Protein AF-0000000068310746 (afdb_homodimer)

Radius of gyration: 30.11 Å; Cα contacts (8 Å, |Δi|>4): 116; chains: 2; bounding box: 92×97×61 Å

Solvent-accessible surface area (backbone atoms only — not comparable to full-atom values): 10622 Å² total; per-residue (Å²): 131,79,72,67,69,60,60,60,54,53,53,52,51,52,51,52,51,51,33,50,50,37,50,52,50,37,50,50,48,50,50,52,41,50,52,52,51,52,54,49,37,41,64,53,32,33,83,61,74,87,59,47,66,66,54,45,50,52,50,47,52,49,45,50,51,7,44,48,36,42,50,51,51,45,51,51,53,52,52,51,53,50,51,54,50,45,46,70,75,53,56,78,72,76,72,80,123,131,78,71,68,69,59,60,58,54,54,54,52,51,52,52,50,50,51,32,50,48,35,50,52,50,38,52,50,48,51,51,52,42,50,52,52,51,51,53,49,35,41,63,53,31,35,81,60,76,88,57,47,66,65,53,45,49,54,49,47,52,50,46,52,52,8,45,48,38,41,49,51,51,44,50,51,53,51,52,53,52,51,51,53,49,45,46,68,75,54,55,78,72,77,71,80,122

Foldseek 3Di:
DPPPVVVVVVVVVVVVVVVVVVVVVVVVVVVVVVVVVVVVCVLVVHPCP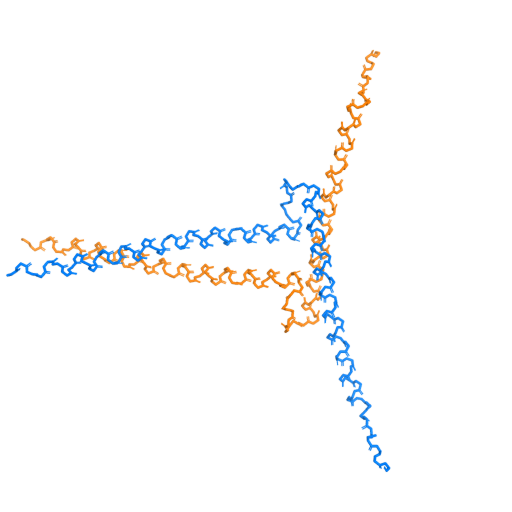PDDPVRVVVSVVVNVVVVVVVVVVVVVVVVVVVVVVCCVVCPPPPPPD/DPPPVVVVVVVVVVVVVVVVVVVVVVVVVVVVVVVVVVVVCVLVVHPCPPDDPVRVVVSVVVNVVVVVVVVVVVVVVVVVVVVVVCCVVCPPPPPPD

pLDDT: mean 83.62, std 15.99, range [35.03, 97.31]

Secondary structure (DSSP, 8-state):
--SSHHHHHHHHHHHHHHHHHHHHHHHHHHHHHHHHHHHHHHHTT---TT--HHHHHHHHHHHHHHHHHHHHHHHHHHHHHHHHHHHHHS-------/-TTSHHHHHHHHHHHHHHHHHHHHHHHHHHHHHHHHHHHHHHHTT---TT--HHHHHHHHHHHHHHHHHHHHHHHHHHHHHHHHHHHHHS-------

InterPro domains:
  IPR002487 Transcription factor, K-box [PF01486] (24-88)
  IPR002487 Transcription factor, K-box [PS51297] (19-97)

Organism: Vitis vinifera (NCBI:txid29760)

Sequence (194 aa):
MKKKKLGFQASAILVLTSCSYDNHTTTILRQQLQNLQENHRQLMGEELYGLSVKDLQNLENQLEMSLRGVRMKKEKILTNEIEELKQKVFPKTTAVHMKKKKLGFQASAILVLTSCSYDNHTTTILRQQLQNLQENHRQLMGEELYGLSVKDLQNLENQLEMSLRGVRMKKEKILTNEIEELKQKVFPKTTAVH

Structure (mmCIF, N/CA/C/O backbone):
data_AF-0000000068310746-model_v1
#
loop_
_entity.id
_entity.type
_entity.pdbx_description
1 polymer 'K-box domain-containing protein'
#
loop_
_atom_site.group_PDB
_atom_site.id
_atom_site.type_symbol
_atom_site.label_atom_id
_atom_site.label_alt_id
_atom_site.label_comp_id
_atom_site.label_asym_id
_atom_site.label_entity_id
_atom_site.label_seq_id
_atom_site.pdbx_PDB_ins_code
_atom_site.Cartn_x
_atom_site.Cartn_y
_atom_site.Cartn_z
_atom_site.occupancy
_atom_site.B_iso_or_equiv
_atom_site.auth_seq_id
_atom_site.auth_comp_id
_atom_site.auth_asym_id
_atom_site.auth_atom_id
_atom_site.pdbx_PDB_model_num
ATOM 1 N N . MET A 1 1 ? -12.961 50.531 38.406 1 36.59 1 MET A N 1
ATOM 2 C CA . MET A 1 1 ? -12.938 50.594 36.969 1 36.59 1 MET A CA 1
ATOM 3 C C . MET A 1 1 ? -11.883 49.625 36.375 1 36.59 1 MET A C 1
ATOM 5 O O . MET A 1 1 ? -11.594 49.656 35.188 1 36.59 1 MET A O 1
ATOM 9 N N . LYS A 1 2 ? -10.992 49.188 37.25 1 48.25 2 LYS A N 1
ATOM 10 C CA . LYS A 1 2 ? -9.805 48.438 36.844 1 48.25 2 LYS A CA 1
ATOM 11 C C . LYS A 1 2 ? -10.188 47.031 36.344 1 48.25 2 LYS A C 1
ATOM 13 O O . LYS A 1 2 ? -9.312 46.219 36.062 1 48.25 2 LYS A O 1
ATOM 18 N N . LYS A 1 3 ? -11.352 46.594 36.594 1 51.84 3 LYS A N 1
ATOM 19 C CA . LYS A 1 3 ? -11.555 45.156 36.469 1 51.84 3 LYS A CA 1
ATOM 20 C C . LYS A 1 3 ? -11.734 44.75 35.031 1 51.84 3 LYS A C 1
ATOM 22 O O . LYS A 1 3 ? -12.016 43.562 34.719 1 51.84 3 LYS A O 1
ATOM 27 N N . LYS A 1 4 ? -12.156 45.562 34.094 1 50.25 4 LYS A N 1
ATOM 28 C CA . LYS A 1 4 ? -12.602 45.062 32.781 1 50.25 4 LYS A CA 1
ATOM 29 C C . LYS A 1 4 ? -11.414 44.656 31.922 1 50.25 4 LYS A C 1
ATOM 31 O O . LYS A 1 4 ? -11.594 44.188 30.797 1 50.25 4 LYS A O 1
ATOM 36 N N . LYS A 1 5 ? -10.203 45.156 32.125 1 52.09 5 LYS A N 1
ATOM 37 C CA . LYS A 1 5 ? -9.102 44.875 31.188 1 52.09 5 LYS A CA 1
ATOM 38 C C . LYS A 1 5 ? -8.68 43.406 31.234 1 52.09 5 LYS A C 1
ATOM 40 O O . LYS A 1 5 ? -7.859 42.969 30.422 1 52.09 5 LYS A O 1
ATOM 45 N N . LEU A 1 6 ? -9.031 42.688 32.312 1 52.16 6 LEU A N 1
ATOM 46 C CA . LEU A 1 6 ? -8.508 41.344 32.5 1 52.16 6 LEU A CA 1
ATOM 47 C C . LEU A 1 6 ? -9.195 40.344 31.578 1 52.16 6 LEU A C 1
ATOM 49 O O . LEU A 1 6 ? -8.609 39.344 31.203 1 52.16 6 LEU A O 1
ATOM 53 N N . GLY A 1 7 ? -10.414 40.594 31.156 1 55.16 7 GLY A N 1
ATOM 54 C CA . GLY A 1 7 ? -11.18 39.625 30.359 1 55.16 7 GLY A CA 1
ATOM 55 C C . GLY A 1 7 ? -10.695 39.531 28.922 1 55.16 7 GLY A C 1
ATOM 56 O O . GLY A 1 7 ? -10.695 38.438 28.344 1 55.16 7 GLY A O 1
ATOM 57 N N . PHE A 1 8 ? -10.273 40.719 28.438 1 60.44 8 PHE A N 1
ATOM 58 C CA . PHE A 1 8 ? -9.898 40.781 27.031 1 60.44 8 PHE A CA 1
ATOM 59 C C . PHE A 1 8 ? -8.594 40.031 26.797 1 60.44 8 PHE A C 1
ATOM 61 O O . PHE A 1 8 ? -8.469 39.281 25.812 1 60.44 8 PHE A O 1
ATOM 68 N N . GLN A 1 9 ? -7.637 40.094 27.719 1 62.34 9 GLN A N 1
ATOM 69 C CA . GLN A 1 9 ? -6.332 39.469 27.562 1 62.34 9 GLN A CA 1
ATOM 70 C C . GLN A 1 9 ? -6.445 37.938 27.641 1 62.34 9 GLN A C 1
ATOM 72 O O . GLN A 1 9 ? -5.785 37.219 26.891 1 62.34 9 GLN A O 1
ATOM 77 N N . ALA A 1 10 ? -7.344 37.5 28.547 1 63.31 10 ALA A N 1
ATOM 78 C CA . ALA A 1 10 ? -7.516 36.062 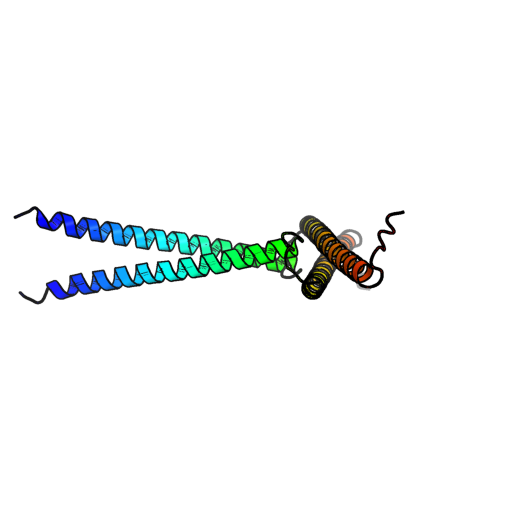28.703 1 63.31 10 ALA A CA 1
ATOM 79 C C . ALA A 1 10 ? -8.078 35.438 27.438 1 63.31 10 ALA A C 1
ATOM 81 O O . ALA A 1 10 ? -7.641 34.344 27.031 1 63.31 10 ALA A O 1
ATOM 82 N N . SER A 1 11 ? -9.016 36.125 26.828 1 65.25 11 SER A N 1
ATOM 83 C CA . SER A 1 11 ? -9.609 35.625 25.594 1 65.25 11 SER A CA 1
ATOM 84 C C . SER A 1 11 ? -8.586 35.594 24.453 1 65.25 11 SER A C 1
ATOM 86 O O . SER A 1 11 ? -8.57 34.656 23.656 1 65.25 11 SER A O 1
ATOM 88 N N . ALA A 1 12 ? -7.738 36.625 24.422 1 65.75 12 ALA A N 1
ATOM 89 C CA . ALA A 1 12 ? -6.711 36.719 23.391 1 65.75 12 ALA A CA 1
ATOM 90 C C . ALA A 1 12 ? -5.672 35.625 23.547 1 65.75 12 ALA A C 1
ATOM 92 O O . ALA A 1 12 ? -5.219 35.031 22.562 1 65.75 12 ALA A O 1
ATOM 93 N N . ILE A 1 13 ? -5.277 35.25 24.766 1 67.12 13 ILE A N 1
ATOM 94 C CA . ILE A 1 13 ? -4.316 34.188 25.062 1 67.12 13 ILE A CA 1
ATOM 95 C C . ILE A 1 13 ? -4.906 32.844 24.688 1 67.12 13 ILE A C 1
ATOM 97 O O . ILE A 1 13 ? -4.211 31.984 24.125 1 67.12 13 ILE A O 1
ATOM 101 N N . LEU A 1 14 ? -6.18 32.594 24.938 1 68.62 14 LEU A N 1
ATOM 102 C CA . LEU A 1 14 ? -6.84 31.328 24.594 1 68.62 14 LEU A CA 1
ATOM 103 C C . LEU A 1 14 ? -6.867 31.125 23.078 1 68.62 14 LEU A C 1
ATOM 105 O O . LEU A 1 14 ? -6.637 30.016 22.594 1 68.62 14 LEU A O 1
ATOM 109 N N . VAL A 1 15 ? -7.148 32.219 22.359 1 69.06 15 VAL A N 1
ATOM 110 C CA . VAL A 1 15 ? -7.207 32.156 20.906 1 69.06 15 VAL A CA 1
ATOM 111 C C . VAL A 1 15 ? -5.812 31.891 20.344 1 69.06 15 VAL A C 1
ATOM 113 O O . VAL A 1 15 ? -5.648 31.078 19.438 1 69.06 15 VAL A O 1
ATOM 116 N N . LEU A 1 16 ? -4.758 32.469 20.875 1 69.56 16 LEU A N 1
ATOM 117 C CA . LEU A 1 16 ? -3.383 32.281 20.438 1 69.56 16 LEU A CA 1
ATOM 118 C C . LEU A 1 16 ? -2.926 30.844 20.719 1 69.56 16 LEU A C 1
ATOM 120 O O . LEU A 1 16 ? -2.275 30.219 19.875 1 69.56 16 LEU A O 1
ATOM 124 N N . THR A 1 17 ? -3.287 30.312 21.859 1 71 17 THR A N 1
ATOM 125 C CA . THR A 1 17 ? -2.912 28.953 22.234 1 71 17 THR A CA 1
ATOM 126 C C . THR A 1 17 ? -3.633 27.938 21.344 1 71 17 THR A C 1
ATOM 128 O O . THR A 1 17 ? -3.033 26.953 20.906 1 71 17 THR A O 1
ATOM 131 N N . SER A 1 18 ? -4.848 28.219 21.031 1 69.19 18 SER A N 1
ATOM 132 C CA . SER A 1 18 ? -5.617 27.344 20.172 1 69.19 18 SER A CA 1
ATOM 133 C C . SER A 1 18 ? -5.07 27.344 18.75 1 69.19 18 SER A C 1
ATOM 135 O O . SER A 1 18 ? -4.996 26.297 18.094 1 69.19 18 SER A O 1
ATOM 137 N N . CYS A 1 19 ? -4.633 28.531 18.312 1 70.06 19 CYS A N 1
ATOM 138 C CA . CYS A 1 19 ? -4.066 28.672 16.984 1 70.06 19 CYS A CA 1
ATOM 139 C C . CYS A 1 19 ? -2.711 27.984 16.891 1 70.06 19 CYS A C 1
ATOM 141 O O . CYS A 1 19 ? -2.416 27.297 15.906 1 70.06 19 CYS A O 1
ATOM 143 N N . SER A 1 20 ? -1.975 28.156 18 1 69 20 SER A N 1
ATOM 144 C CA . SER A 1 20 ? -0.676 27.484 18.031 1 69 20 SER A CA 1
ATOM 145 C C . SER A 1 20 ? -0.832 25.969 18.078 1 69 20 SER A C 1
ATOM 147 O O . SER A 1 20 ? -0.079 25.25 17.422 1 69 20 SER A O 1
ATOM 149 N N . TYR A 1 21 ? -1.747 25.547 18.844 1 69.94 21 TYR A N 1
ATOM 150 C CA . TYR A 1 21 ? -2.004 24.125 18.938 1 69.94 21 TYR A CA 1
ATOM 151 C C . TYR A 1 21 ? -2.43 23.562 17.594 1 69.94 21 TYR A C 1
ATOM 153 O O . TYR A 1 21 ? -1.951 22.5 17.172 1 69.94 21 TYR A O 1
ATOM 161 N N . ASP A 1 22 ? -3.189 24.328 16.906 1 74.5 22 ASP A N 1
ATOM 162 C CA . ASP A 1 22 ? -3.676 23.906 15.594 1 74.5 22 ASP A CA 1
ATOM 163 C C . ASP A 1 22 ? -2.537 23.844 14.578 1 74.5 22 ASP A C 1
ATOM 165 O O . ASP A 1 22 ? -2.479 22.938 13.758 1 74.5 22 ASP A O 1
ATOM 169 N N . ASN A 1 23 ? -1.595 24.688 14.805 1 77.44 23 ASN A N 1
ATOM 170 C CA . ASN A 1 23 ? -0.448 24.672 13.906 1 77.44 23 ASN A CA 1
ATOM 171 C C . ASN A 1 23 ? 0.448 23.469 14.148 1 77.44 23 ASN A C 1
ATOM 173 O O . ASN A 1 23 ? 0.919 22.844 13.195 1 77.44 23 ASN A O 1
ATOM 177 N N . HIS A 1 24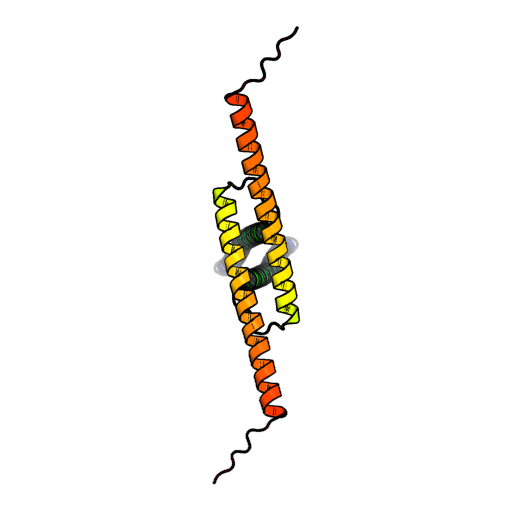 ? 0.637 23.141 15.391 1 83.44 24 HIS A N 1
ATOM 178 C CA . HIS A 1 24 ? 1.43 21.969 15.742 1 83.44 24 HIS A CA 1
ATOM 179 C C . HIS A 1 24 ? 0.769 20.688 15.242 1 83.44 24 HIS A C 1
ATOM 181 O O . HIS A 1 24 ? 1.424 19.844 14.625 1 83.44 24 HIS A O 1
ATOM 187 N N . THR A 1 25 ? -0.506 20.641 15.422 1 85.12 25 THR A N 1
ATOM 188 C CA . THR A 1 25 ? -1.274 19.484 14.977 1 85.12 25 THR A CA 1
ATOM 189 C C . THR A 1 25 ? -1.199 19.344 13.453 1 85.12 25 THR A C 1
ATOM 191 O O . THR A 1 25 ? -1.011 18.25 12.938 1 85.12 25 THR A O 1
ATOM 194 N N . THR A 1 26 ? -1.331 20.453 12.82 1 86.81 26 THR A N 1
ATOM 195 C CA . THR A 1 26 ? -1.268 20.438 11.367 1 86.81 26 THR A CA 1
ATOM 196 C C . THR A 1 26 ? 0.096 19.953 10.883 1 86.81 26 THR A C 1
ATOM 198 O O . THR A 1 26 ? 0.181 19.172 9.938 1 86.81 26 THR A O 1
ATOM 201 N N . THR A 1 27 ? 1.133 20.375 11.57 1 88.56 27 THR A N 1
ATOM 202 C CA . THR A 1 27 ? 2.48 19.969 11.203 1 88.56 27 THR A CA 1
ATOM 203 C C . THR A 1 27 ? 2.648 18.453 11.391 1 88.56 27 THR A C 1
ATOM 205 O O . THR A 1 27 ? 3.201 17.781 10.523 1 88.56 27 THR A O 1
ATOM 208 N N . ILE A 1 28 ? 2.143 18 12.453 1 91.5 28 ILE A N 1
ATOM 209 C CA . ILE A 1 28 ? 2.248 16.578 12.75 1 91.5 28 ILE A CA 1
ATOM 210 C C . ILE A 1 28 ? 1.458 15.781 11.711 1 91.5 28 ILE A C 1
ATOM 212 O O . ILE A 1 28 ? 1.947 14.781 11.188 1 91.5 28 ILE A O 1
ATOM 216 N N . LEU A 1 29 ? 0.247 16.234 11.398 1 91.25 29 LEU A N 1
ATOM 217 C CA . LEU A 1 29 ? -0.591 15.555 10.422 1 91.25 29 LEU A CA 1
ATOM 218 C C . LEU A 1 29 ? 0.069 15.555 9.047 1 91.25 29 LEU A C 1
ATOM 220 O O . LEU A 1 29 ? -0.008 14.562 8.32 1 91.25 29 LEU A O 1
ATOM 224 N N . ARG A 1 30 ? 0.674 16.625 8.727 1 92.69 30 ARG A N 1
ATOM 225 C CA . ARG A 1 30 ? 1.383 16.703 7.453 1 92.69 30 ARG A CA 1
ATOM 226 C C . ARG A 1 30 ? 2.527 15.695 7.398 1 92.69 30 ARG A C 1
ATOM 228 O O . ARG A 1 30 ? 2.732 15.039 6.379 1 92.69 30 ARG A O 1
ATOM 235 N N . GLN A 1 31 ? 3.262 15.633 8.461 1 94.75 31 GLN A N 1
ATOM 236 C CA . GLN A 1 31 ? 4.363 14.68 8.531 1 94.75 31 GLN A CA 1
ATOM 237 C C . GLN A 1 31 ? 3.859 13.242 8.43 1 94.75 31 GLN A C 1
ATOM 239 O O . GLN A 1 31 ? 4.449 12.422 7.727 1 94.75 31 GLN A O 1
ATOM 244 N N . GLN A 1 32 ? 2.822 12.969 9.148 1 93 32 GLN A N 1
ATOM 245 C CA . GLN A 1 32 ? 2.23 11.633 9.094 1 93 32 GLN A CA 1
ATOM 246 C C . GLN A 1 32 ? 1.772 11.297 7.676 1 93 32 GLN A C 1
ATOM 248 O O . GLN A 1 32 ? 1.979 10.18 7.199 1 93 32 GLN A O 1
ATOM 253 N N . LEU A 1 33 ? 1.08 12.258 7.121 1 93.75 33 LEU A N 1
ATOM 254 C CA . LEU A 1 33 ? 0.607 12.078 5.75 1 93.75 33 LEU A CA 1
ATOM 255 C C . LEU A 1 33 ? 1.771 11.805 4.805 1 93.75 33 LEU A C 1
ATOM 257 O O . LEU A 1 33 ? 1.695 10.906 3.965 1 93.75 33 LEU A O 1
ATOM 261 N N . GLN A 1 34 ? 2.811 12.531 4.93 1 94 34 GLN A N 1
ATOM 262 C CA . GLN A 1 34 ? 3.99 12.359 4.09 1 94 34 GLN A CA 1
ATOM 263 C C . GLN A 1 34 ? 4.602 10.969 4.281 1 94 34 GLN A C 1
ATOM 265 O O . GLN A 1 34 ? 4.965 10.305 3.307 1 94 34 GLN A O 1
ATOM 270 N N . ASN A 1 35 ? 4.707 10.562 5.488 1 94.5 35 ASN A N 1
ATOM 271 C CA . ASN A 1 35 ? 5.242 9.242 5.789 1 94.5 35 ASN A CA 1
ATOM 272 C C . ASN A 1 35 ? 4.398 8.141 5.156 1 94.5 35 ASN A C 1
ATOM 274 O O . ASN A 1 35 ? 4.941 7.191 4.582 1 94.5 35 ASN A O 1
ATOM 278 N N . LEU A 1 36 ? 3.139 8.289 5.254 1 92.12 36 LEU A N 1
ATOM 279 C CA . LEU A 1 36 ? 2.229 7.293 4.707 1 92.12 36 LEU A CA 1
ATOM 280 C C . LEU A 1 36 ? 2.307 7.258 3.186 1 92.12 36 LEU A C 1
ATOM 282 O O . LEU A 1 36 ? 2.238 6.188 2.578 1 92.12 36 LEU A O 1
ATOM 286 N N . GLN A 1 37 ? 2.395 8.375 2.65 1 91.19 37 GLN A N 1
ATOM 287 C CA . GLN A 1 37 ? 2.543 8.461 1.201 1 91.19 37 GLN A CA 1
ATOM 288 C C . GLN A 1 37 ? 3.824 7.777 0.736 1 91.19 37 GLN A C 1
ATOM 290 O O . GLN A 1 37 ? 3.826 7.078 -0.28 1 91.19 37 GLN A O 1
ATOM 295 N N . GLU A 1 38 ? 4.918 7.98 1.454 1 90.5 38 GLU A N 1
ATOM 296 C CA . GLU A 1 38 ? 6.18 7.328 1.125 1 90.5 38 GLU A CA 1
ATOM 297 C C . GLU A 1 38 ? 6.066 5.812 1.247 1 90.5 38 GLU A C 1
ATOM 299 O O . GLU A 1 38 ? 6.508 5.078 0.361 1 90.5 38 GLU A O 1
ATOM 304 N N . ASN A 1 39 ? 5.465 5.379 2.293 1 89.75 39 ASN A N 1
ATOM 305 C CA . ASN A 1 39 ? 5.238 3.951 2.484 1 89.75 39 ASN A CA 1
ATOM 306 C C . ASN A 1 39 ? 4.41 3.359 1.347 1 89.75 39 ASN A C 1
ATOM 308 O O . ASN A 1 39 ? 4.691 2.252 0.881 1 89.75 39 ASN A O 1
ATOM 312 N N . HIS A 1 40 ? 3.439 4.16 0.959 1 90 40 HIS A N 1
ATOM 313 C CA . HIS A 1 40 ? 2.588 3.742 -0.149 1 90 40 HIS A CA 1
ATOM 314 C C . HIS A 1 40 ? 3.389 3.611 -1.44 1 90 40 HIS A C 1
ATOM 316 O O . HIS A 1 40 ? 3.223 2.641 -2.184 1 90 40 HIS A O 1
ATOM 322 N N . ARG A 1 41 ? 4.23 4.48 -1.643 1 90.12 41 ARG A N 1
ATOM 323 C CA . ARG A 1 41 ? 5.051 4.426 -2.848 1 90.12 41 ARG A CA 1
ATOM 324 C C . ARG A 1 41 ? 5.973 3.211 -2.826 1 90.12 41 ARG A C 1
ATOM 326 O O . ARG A 1 41 ? 6.168 2.555 -3.852 1 90.12 41 ARG A O 1
ATOM 333 N N . GLN A 1 42 ? 6.473 2.855 -1.755 1 88.31 42 GLN A N 1
ATOM 334 C CA . GLN A 1 42 ? 7.316 1.675 -1.612 1 88.31 42 GLN A CA 1
ATOM 335 C C . GLN A 1 42 ? 6.523 0.397 -1.867 1 88.31 42 GLN A C 1
ATOM 337 O O . GLN A 1 42 ? 7 -0.509 -2.555 1 88.31 42 GLN A O 1
ATOM 342 N N . LEU A 1 43 ? 5.359 0.349 -1.435 1 89.69 43 LEU A N 1
ATOM 343 C CA . LEU A 1 43 ? 4.504 -0.808 -1.668 1 89.69 43 LEU A CA 1
ATOM 344 C C . LEU A 1 43 ? 4.188 -0.96 -3.152 1 89.69 43 LEU A C 1
ATOM 346 O O . LEU A 1 43 ? 4 -2.076 -3.641 1 89.69 43 LEU A O 1
ATOM 350 N N . MET A 1 44 ? 4.188 0.196 -3.781 1 89.31 44 MET A N 1
ATOM 351 C CA . MET A 1 44 ? 3.914 0.176 -5.215 1 89.31 44 MET A CA 1
ATOM 352 C C . MET A 1 44 ? 5.176 -0.156 -6.004 1 89.31 44 MET A C 1
ATOM 354 O O . MET A 1 44 ? 5.137 -0.254 -7.234 1 89.31 44 MET A O 1
ATOM 358 N N . GLY A 1 45 ? 6.199 -0.42 -5.262 1 88.62 45 GLY A N 1
ATOM 359 C CA . GLY A 1 45 ? 7.449 -0.77 -5.918 1 88.62 45 GLY A CA 1
ATOM 360 C C . GLY A 1 45 ? 8.172 0.429 -6.508 1 88.62 45 GLY A C 1
ATOM 361 O O . GLY A 1 45 ? 9.031 0.276 -7.379 1 88.62 45 GLY A O 1
ATOM 362 N N . GLU A 1 46 ? 7.637 1.535 -5.996 1 85.31 46 GLU A N 1
ATOM 363 C CA . GLU A 1 46 ? 8.273 2.775 -6.426 1 85.31 46 GLU A CA 1
ATOM 364 C C . GLU A 1 46 ? 9.211 3.316 -5.352 1 85.31 46 GLU A C 1
ATOM 366 O O . GLU A 1 46 ? 9.211 2.836 -4.215 1 85.31 46 GLU A O 1
ATOM 371 N N . GLU A 1 47 ? 10.234 4.117 -5.727 1 84.81 47 GLU A N 1
ATOM 372 C CA . GLU A 1 47 ? 11.164 4.801 -4.832 1 84.81 47 GLU A CA 1
ATOM 373 C C . GLU A 1 47 ? 11.844 3.816 -3.889 1 84.81 47 GLU A C 1
ATOM 375 O O . GLU A 1 47 ? 11.852 4.02 -2.672 1 84.81 47 GLU A O 1
ATOM 380 N N . LEU A 1 48 ? 12.273 2.875 -4.332 1 90.56 48 LEU A N 1
ATOM 381 C CA . LEU A 1 48 ? 12.898 1.784 -3.588 1 90.56 48 LEU A CA 1
ATOM 382 C C . LEU A 1 48 ? 14.383 2.064 -3.35 1 90.56 48 LEU A C 1
ATOM 384 O O . LEU A 1 48 ? 15.102 1.206 -2.842 1 90.56 48 LEU A O 1
ATOM 388 N N . TYR A 1 49 ? 14.641 3.316 -3.719 1 88 49 TYR A N 1
ATOM 389 C CA . TYR A 1 49 ? 16.047 3.682 -3.582 1 88 49 TYR A CA 1
ATOM 390 C C . TYR A 1 49 ? 16.453 3.709 -2.115 1 88 49 TYR A C 1
ATOM 392 O O . TYR A 1 49 ? 15.711 4.188 -1.261 1 88 49 TYR A O 1
ATOM 400 N N . GLY A 1 50 ? 17.562 3.139 -1.82 1 89.88 50 GLY A N 1
ATOM 401 C CA . GLY A 1 50 ? 18.125 3.193 -0.478 1 89.88 50 GLY A CA 1
ATOM 402 C C . GLY A 1 50 ? 17.719 2.014 0.385 1 89.88 50 GLY A C 1
ATOM 403 O O . GLY A 1 50 ? 18.234 1.838 1.489 1 89.88 50 GLY A O 1
ATOM 404 N N . LEU A 1 51 ? 16.828 1.228 -0.05 1 92.56 51 LEU A N 1
ATOM 405 C CA . LEU A 1 51 ? 16.438 0.046 0.709 1 92.56 51 LEU A CA 1
ATOM 406 C C . LEU A 1 51 ? 17.484 -1.062 0.572 1 92.56 51 LEU A C 1
ATOM 408 O O . LEU A 1 51 ? 18.047 -1.251 -0.504 1 92.56 51 LEU A O 1
ATOM 412 N N . SER A 1 52 ? 17.625 -1.685 1.603 1 93.75 52 SER A N 1
ATOM 413 C CA . SER A 1 52 ? 18.516 -2.842 1.596 1 93.75 52 SER A CA 1
ATOM 414 C C . SER A 1 52 ? 17.812 -4.078 1.045 1 93.75 52 SER A C 1
ATOM 416 O O . SER A 1 52 ? 16.594 -4.086 0.896 1 93.75 52 SER A O 1
ATOM 418 N N . VAL A 1 53 ? 18.562 -5.105 0.74 1 95.94 53 VAL A N 1
ATOM 419 C CA . VAL A 1 53 ? 18 -6.375 0.287 1 95.94 53 VAL A CA 1
ATOM 420 C C . VAL A 1 53 ? 17.047 -6.926 1.342 1 95.94 53 VAL A C 1
ATOM 422 O O . VAL A 1 53 ? 15.992 -7.477 1.009 1 95.94 53 VAL A O 1
ATOM 425 N N . LYS A 1 54 ? 17.5 -6.762 2.521 1 96.81 54 LYS A N 1
ATOM 426 C CA . LYS A 1 54 ? 16.641 -7.215 3.613 1 96.81 54 LYS A CA 1
ATOM 427 C C . LYS A 1 54 ? 15.32 -6.453 3.629 1 96.81 54 LYS A C 1
ATOM 429 O O . LYS A 1 54 ? 14.258 -7.047 3.801 1 96.81 54 LYS A O 1
ATOM 434 N N . ASP A 1 55 ? 15.43 -5.191 3.5 1 95.25 55 ASP A N 1
ATOM 435 C CA . ASP A 1 55 ? 14.227 -4.367 3.43 1 95.25 55 ASP A CA 1
ATOM 436 C C . ASP A 1 55 ? 13.328 -4.801 2.27 1 95.25 55 ASP A C 1
ATOM 438 O O . ASP A 1 55 ? 12.109 -4.902 2.42 1 95.25 55 ASP A O 1
ATOM 442 N N . LEU A 1 56 ? 13.844 -5.055 1.176 1 96.56 56 LEU A N 1
ATOM 443 C CA . LEU A 1 56 ? 13.109 -5.469 -0.016 1 96.56 56 LEU A CA 1
ATOM 444 C C . LEU A 1 56 ? 12.461 -6.832 0.191 1 96.56 56 LEU A C 1
ATOM 446 O O . LEU A 1 56 ? 11.336 -7.066 -0.265 1 96.56 56 LEU A O 1
ATOM 450 N N . GLN A 1 57 ? 13.195 -7.641 0.822 1 97 57 GLN A N 1
ATOM 451 C CA . GLN A 1 57 ? 12.641 -8.953 1.151 1 97 57 GLN A CA 1
ATOM 452 C C . GLN A 1 57 ? 11.406 -8.812 2.049 1 97 57 GLN A C 1
ATOM 454 O O . GLN A 1 57 ? 10.414 -9.516 1.855 1 97 57 GLN A O 1
ATOM 459 N N . ASN A 1 58 ? 11.516 -8.023 3.002 1 95.69 58 ASN A N 1
ATOM 460 C CA . ASN A 1 58 ? 10.367 -7.77 3.869 1 95.69 58 ASN A CA 1
ATOM 461 C C . ASN A 1 58 ? 9.188 -7.211 3.084 1 95.69 58 ASN A C 1
ATOM 463 O O . ASN A 1 5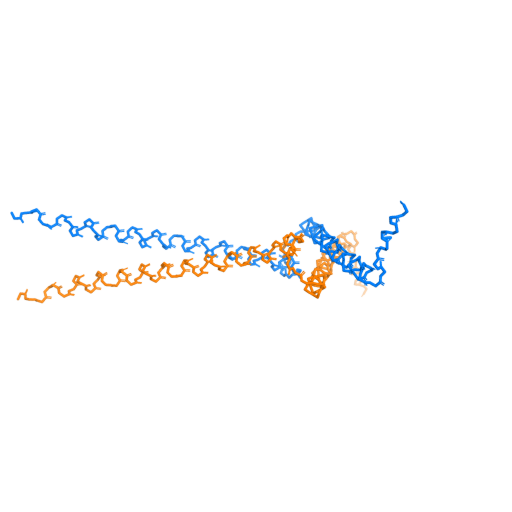8 ? 8.047 -7.637 3.291 1 95.69 58 ASN A O 1
ATOM 467 N N . LEU A 1 59 ? 9.461 -6.309 2.264 1 94.81 59 LEU A N 1
ATOM 468 C CA . LEU A 1 59 ? 8.43 -5.715 1.421 1 94.81 59 LEU A CA 1
ATOM 469 C C . LEU A 1 59 ? 7.801 -6.766 0.51 1 94.81 59 LEU A C 1
ATOM 471 O O . LEU A 1 59 ? 6.578 -6.801 0.342 1 94.81 59 LEU A O 1
ATOM 475 N N . GLU A 1 60 ? 8.555 -7.566 -0.113 1 96.81 60 GLU A N 1
ATOM 476 C CA . GLU A 1 60 ? 8.094 -8.664 -0.957 1 96.81 60 GLU A CA 1
ATOM 477 C C . GLU A 1 60 ? 7.16 -9.594 -0.192 1 96.81 60 GLU A C 1
ATOM 479 O O . GLU A 1 60 ? 6.102 -9.969 -0.698 1 96.81 60 GLU A O 1
ATOM 484 N N . ASN A 1 61 ? 7.555 -9.914 0.992 1 96.44 61 ASN A N 1
ATOM 485 C CA . ASN A 1 61 ? 6.723 -10.773 1.827 1 96.44 61 ASN A CA 1
ATOM 486 C C . ASN A 1 61 ? 5.379 -10.125 2.146 1 96.44 61 ASN A C 1
ATOM 488 O O . ASN A 1 61 ? 4.34 -10.781 2.121 1 96.44 61 ASN A O 1
ATOM 492 N N . GLN A 1 62 ? 5.48 -8.938 2.434 1 95 62 GLN A N 1
ATOM 493 C CA . GLN A 1 62 ? 4.25 -8.203 2.709 1 95 62 GLN A CA 1
ATOM 494 C C . GLN A 1 62 ? 3.334 -8.188 1.488 1 95 62 GLN A C 1
ATOM 496 O O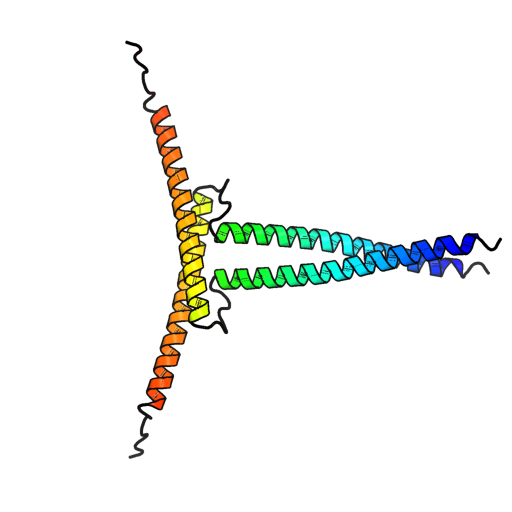 . GLN A 1 62 ? 2.129 -8.422 1.607 1 95 62 GLN A O 1
ATOM 501 N N . LEU A 1 63 ? 3.834 -7.898 0.362 1 95.88 63 LEU A N 1
ATOM 502 C CA . LEU A 1 63 ? 3.064 -7.848 -0.877 1 95.88 63 LEU A CA 1
ATOM 503 C C . LEU A 1 63 ? 2.498 -9.219 -1.223 1 95.88 63 LEU A C 1
ATOM 505 O O . LEU A 1 63 ? 1.369 -9.328 -1.708 1 95.88 63 LEU A O 1
ATOM 509 N N . GLU A 1 64 ? 3.252 -10.234 -1.005 1 97.06 64 GLU A N 1
ATOM 510 C CA . GLU A 1 64 ? 2.771 -11.594 -1.241 1 97.06 64 GLU A CA 1
ATOM 511 C C . GLU A 1 64 ? 1.6 -11.93 -0.325 1 97.06 64 GLU A C 1
ATOM 513 O O . GLU A 1 64 ? 0.622 -12.539 -0.759 1 97.06 64 GLU A O 1
ATOM 518 N N . MET A 1 65 ? 1.731 -11.57 0.931 1 95.88 65 MET A N 1
ATOM 519 C CA . MET A 1 65 ? 0.645 -11.789 1.882 1 95.88 65 MET A CA 1
ATOM 520 C C . MET A 1 65 ? -0.612 -11.039 1.452 1 95.88 65 MET A C 1
ATOM 522 O O . MET A 1 65 ? -1.712 -11.594 1.48 1 95.88 65 MET A O 1
ATOM 526 N N . SER A 1 66 ? -0.41 -9.844 1.113 1 95.38 66 SER A N 1
ATOM 527 C CA . SER A 1 66 ? -1.528 -9.039 0.635 1 95.38 66 SER A CA 1
ATOM 528 C C . SER A 1 66 ? -2.193 -9.68 -0.578 1 95.38 66 SER A C 1
ATOM 530 O O . SER A 1 66 ? -3.422 -9.758 -0.647 1 95.38 66 SER A O 1
ATOM 532 N N . LEU A 1 67 ? -1.421 -10.078 -1.569 1 96.62 67 LEU A N 1
ATOM 533 C CA . LEU A 1 67 ? -1.917 -10.719 -2.781 1 96.62 67 LEU A CA 1
ATOM 534 C C . LEU A 1 67 ? -2.727 -11.969 -2.445 1 96.62 67 LEU A C 1
ATOM 536 O O . LEU A 1 67 ? -3.785 -12.203 -3.031 1 96.62 67 LEU A O 1
ATOM 540 N N . ARG A 1 68 ? -2.24 -12.688 -1.525 1 96.5 68 ARG A N 1
ATOM 541 C CA . ARG A 1 68 ? -2.971 -13.867 -1.071 1 96.5 68 ARG A CA 1
ATOM 542 C C . ARG A 1 68 ? -4.324 -13.484 -0.482 1 96.5 68 ARG A C 1
ATOM 544 O O . ARG A 1 68 ? -5.336 -14.125 -0.761 1 96.5 68 ARG A O 1
ATOM 551 N N . GLY A 1 69 ? -4.285 -12.5 0.377 1 95.56 69 GLY A N 1
ATOM 552 C CA . GLY A 1 69 ? -5.535 -12.039 0.96 1 95.56 69 GLY A CA 1
ATOM 553 C C . GLY A 1 69 ? -6.551 -11.594 -0.076 1 95.56 69 GLY A C 1
ATOM 554 O O . GLY A 1 69 ? -7.73 -11.938 0.016 1 95.56 69 GLY A O 1
ATOM 555 N N . VAL A 1 70 ? -6.121 -10.922 -1.03 1 96.94 70 VAL A N 1
ATOM 556 C CA . VAL A 1 70 ? -6.98 -10.414 -2.094 1 96.94 70 VAL A CA 1
ATOM 557 C C . VAL A 1 70 ? -7.547 -11.578 -2.902 1 96.94 70 VAL A C 1
ATOM 559 O O . VAL A 1 70 ? -8.742 -11.609 -3.211 1 96.94 70 VAL A O 1
ATOM 562 N N . ARG A 1 71 ? -6.691 -12.492 -3.258 1 97.31 71 ARG A N 1
ATOM 563 C CA . ARG A 1 71 ? -7.113 -13.664 -4.023 1 97.31 71 ARG A CA 1
ATOM 564 C C . ARG A 1 71 ? -8.117 -14.5 -3.238 1 97.31 71 ARG A C 1
ATOM 566 O O . ARG A 1 71 ? -9.109 -14.977 -3.799 1 97.31 71 ARG A O 1
ATOM 573 N N . MET A 1 72 ? -7.855 -14.633 -1.994 1 96.25 72 MET A N 1
ATOM 574 C CA . MET A 1 72 ? -8.773 -15.383 -1.14 1 96.25 72 MET A CA 1
ATOM 575 C C . MET A 1 72 ? -10.148 -14.719 -1.112 1 96.25 72 MET A C 1
ATOM 577 O O . MET A 1 72 ? -11.172 -15.398 -1.233 1 96.25 72 MET A O 1
ATOM 581 N N . LYS A 1 73 ? -10.125 -13.469 -0.923 1 95.56 73 LYS A N 1
ATOM 582 C CA . LYS A 1 73 ? -11.383 -12.742 -0.903 1 95.56 73 LYS A CA 1
ATOM 583 C C . LYS A 1 73 ? -12.102 -12.836 -2.25 1 95.56 73 LYS A C 1
ATOM 585 O O . LYS A 1 73 ? -13.312 -13.039 -2.301 1 95.56 73 LYS A O 1
ATOM 590 N N . LYS A 1 74 ? -11.398 -12.664 -3.33 1 96.44 74 LYS A N 1
ATOM 591 C CA . LYS A 1 74 ? -11.945 -12.781 -4.68 1 96.44 74 LYS A CA 1
ATOM 592 C C . LYS A 1 74 ? -12.586 -14.148 -4.895 1 96.44 74 LYS A C 1
ATOM 594 O O . LYS A 1 74 ? -13.703 -14.242 -5.398 1 96.44 74 LYS A O 1
ATOM 599 N N . GLU A 1 75 ? -11.906 -15.156 -4.527 1 96.75 75 GLU A N 1
ATOM 600 C CA . GLU A 1 75 ? -12.398 -16.516 -4.652 1 96.75 75 GLU A CA 1
ATOM 601 C C . GLU A 1 75 ? -13.68 -16.719 -3.842 1 96.75 75 GLU A C 1
ATOM 603 O O . GLU A 1 75 ? -14.633 -17.344 -4.32 1 96.75 75 GLU A O 1
ATOM 608 N N . LYS A 1 76 ? -13.656 -16.234 -2.627 1 96.5 76 LYS A N 1
ATOM 609 C CA . LYS A 1 76 ? -14.828 -16.359 -1.769 1 96.5 76 LYS A CA 1
ATOM 610 C C . LYS A 1 76 ? -16.047 -15.703 -2.414 1 96.5 76 LYS A C 1
ATOM 612 O O . LYS A 1 76 ? -17.141 -16.281 -2.42 1 96.5 76 LYS A O 1
ATOM 617 N N . ILE A 1 77 ? -15.891 -14.547 -2.932 1 96.56 77 ILE A N 1
ATOM 618 C CA . ILE A 1 77 ? -16.984 -13.82 -3.553 1 96.56 77 ILE A CA 1
ATOM 619 C C . ILE A 1 77 ? -17.516 -14.602 -4.75 1 96.56 77 ILE A C 1
ATOM 621 O O . ILE A 1 77 ? -18.734 -14.766 -4.906 1 96.56 77 ILE A O 1
ATOM 625 N N . LEU A 1 78 ? -16.703 -15.102 -5.562 1 96.88 78 LEU A N 1
ATOM 626 C CA . LEU A 1 78 ? -17.078 -15.859 -6.75 1 96.88 78 LEU A CA 1
ATOM 627 C C . LEU A 1 78 ? -17.781 -17.156 -6.367 1 96.88 78 LEU A C 1
ATOM 629 O O . LEU A 1 78 ? -18.797 -17.516 -6.98 1 96.88 78 LEU A O 1
ATOM 633 N N . THR A 1 79 ? -17.281 -17.766 -5.387 1 97.25 79 THR A N 1
ATOM 634 C CA . THR A 1 79 ? -17.906 -19 -4.914 1 97.25 79 THR A CA 1
ATOM 635 C C . THR A 1 79 ? -19.312 -18.734 -4.402 1 97.25 79 THR A C 1
ATOM 637 O O . THR A 1 79 ? -20.234 -19.5 -4.684 1 97.25 79 THR A O 1
ATOM 640 N N . ASN A 1 80 ? -19.484 -17.656 -3.648 1 96.56 80 ASN A N 1
ATOM 641 C CA . ASN A 1 80 ? -20.797 -17.281 -3.15 1 96.56 80 ASN A CA 1
ATOM 642 C C . ASN A 1 80 ? -21.766 -16.984 -4.293 1 96.56 80 ASN A C 1
ATOM 644 O O . ASN A 1 80 ? -22.938 -17.359 -4.23 1 96.56 80 ASN A O 1
ATOM 648 N N . GLU A 1 81 ? -21.297 -16.281 -5.289 1 95.19 81 GLU A N 1
ATOM 649 C CA . GLU A 1 81 ? -22.125 -15.977 -6.449 1 95.19 81 GLU A CA 1
ATOM 650 C C . GLU A 1 81 ? -22.562 -17.25 -7.164 1 95.19 81 GLU A C 1
ATOM 652 O O . GLU A 1 81 ? -23.719 -17.375 -7.562 1 95.19 81 GLU A O 1
ATOM 657 N N . ILE A 1 82 ? -21.656 -18.125 -7.344 1 97.12 82 ILE A N 1
ATOM 658 C CA . ILE A 1 82 ? -21.938 -19.406 -7.984 1 97.12 82 ILE A CA 1
ATOM 659 C C . ILE A 1 82 ? -22.984 -20.156 -7.184 1 97.12 82 ILE A C 1
ATOM 661 O O . ILE A 1 82 ? -23.953 -20.688 -7.754 1 97.12 82 ILE A O 1
ATOM 665 N N . GLU A 1 83 ? -22.844 -20.156 -5.871 1 96.12 83 GLU A N 1
ATOM 666 C CA . GLU A 1 83 ? -23.797 -20.844 -5.008 1 96.12 83 GLU A CA 1
ATOM 667 C C . GLU A 1 83 ? -25.188 -20.219 -5.09 1 96.12 83 GLU A C 1
ATOM 669 O O . GLU A 1 83 ? -26.188 -20.922 -5.164 1 96.12 83 GLU A O 1
ATOM 674 N N . GLU A 1 84 ? -25.234 -18.969 -5.102 1 95.5 84 GLU A N 1
ATOM 675 C CA . GLU A 1 84 ? -26.5 -18.25 -5.227 1 95.5 84 GLU A CA 1
ATOM 676 C C . GLU A 1 84 ? -27.203 -18.578 -6.543 1 95.5 84 GLU A C 1
ATOM 678 O O . GLU A 1 84 ? -28.406 -18.797 -6.57 1 95.5 84 GLU A O 1
ATOM 683 N N . LEU A 1 85 ? -26.484 -18.609 -7.617 1 95.12 85 LEU A N 1
ATOM 684 C CA . LEU A 1 85 ? -27.031 -18.922 -8.938 1 95.12 85 LEU A CA 1
ATOM 685 C C . LEU A 1 85 ? -27.516 -20.359 -8.984 1 95.12 85 LEU A C 1
ATOM 687 O O . LEU A 1 85 ? -28.562 -20.656 -9.594 1 95.12 85 LEU A O 1
ATOM 691 N N . LYS A 1 86 ? -26.703 -21.188 -8.375 1 95.44 86 LYS A N 1
ATOM 692 C CA . LYS A 1 86 ? -27.094 -22.578 -8.312 1 95.44 86 LYS A CA 1
ATOM 693 C C . LYS A 1 86 ? -28.438 -22.75 -7.594 1 95.44 86 LYS A C 1
ATOM 695 O O . LYS A 1 86 ? -29.281 -23.531 -8.016 1 95.44 86 LYS A O 1
ATOM 700 N N . GLN A 1 87 ? -28.672 -22.016 -6.586 1 93.81 87 GLN A N 1
ATOM 701 C CA . GLN A 1 87 ? -29.906 -22.062 -5.812 1 93.81 87 GLN A CA 1
ATOM 702 C C . GLN A 1 87 ? -31.078 -21.547 -6.625 1 93.81 87 GLN A C 1
ATOM 704 O O . GLN A 1 87 ? -32.188 -22.047 -6.496 1 93.81 87 GLN A O 1
ATOM 709 N N . LYS A 1 88 ? -30.766 -20.594 -7.445 1 93.25 88 LYS A N 1
ATOM 710 C CA . LYS A 1 88 ? -31.812 -20 -8.273 1 93.25 88 LYS A CA 1
ATOM 711 C C . LYS A 1 88 ? -32.188 -20.938 -9.422 1 93.25 88 LYS A C 1
ATOM 713 O O . LYS A 1 88 ? -33.344 -21 -9.82 1 93.25 88 LYS A O 1
ATOM 718 N N . VAL A 1 89 ? -31.234 -21.641 -9.992 1 92.62 89 VAL A N 1
ATOM 719 C CA . VAL A 1 89 ? -31.453 -22.484 -11.156 1 92.62 89 VAL A CA 1
ATOM 720 C C . VAL A 1 89 ? -31.984 -23.844 -10.711 1 92.62 89 VAL A C 1
ATOM 722 O O . VAL A 1 89 ? -32.844 -24.422 -11.375 1 92.62 89 VAL A O 1
ATOM 725 N N . PHE A 1 90 ? -31.469 -24.391 -9.68 1 90.69 90 PHE A N 1
ATOM 726 C CA . PHE A 1 90 ? -31.875 -25.688 -9.156 1 90.69 90 PHE A CA 1
ATOM 727 C C . PHE A 1 90 ? -32.438 -25.547 -7.75 1 90.69 90 PHE A C 1
ATOM 729 O O . PHE A 1 90 ? -31.781 -25.875 -6.766 1 90.69 90 PHE A O 1
ATOM 736 N N . PRO A 1 91 ? -33.562 -24.922 -7.715 1 80.38 91 PRO A N 1
ATOM 737 C CA . PRO A 1 91 ? -34.125 -24.766 -6.367 1 80.38 91 PRO A CA 1
ATOM 738 C C . PRO A 1 91 ? -34.281 -26.109 -5.652 1 80.38 91 PRO A C 1
ATOM 740 O O . PRO A 1 91 ? -34.562 -27.125 -6.289 1 80.38 91 PRO A O 1
ATOM 743 N N . LYS A 1 92 ? -33.531 -26.266 -4.629 1 69.88 92 LYS A N 1
ATOM 744 C CA . LYS A 1 92 ? -33.688 -27.484 -3.836 1 69.88 92 LYS A CA 1
ATOM 745 C C . LYS A 1 92 ? -35.156 -27.812 -3.623 1 69.88 92 LYS A C 1
ATOM 747 O O . LYS A 1 92 ? -35.938 -26.953 -3.172 1 69.88 92 LYS A O 1
ATOM 752 N N . THR A 1 93 ? -35.75 -28.719 -4.359 1 65.19 93 THR A N 1
ATOM 753 C CA . THR A 1 93 ? -37.094 -29.219 -4.082 1 65.19 93 THR A CA 1
ATOM 754 C C . THR A 1 93 ? -37.156 -29.891 -2.707 1 65.19 93 THR A C 1
ATOM 756 O O . THR A 1 93 ? -36.375 -30.797 -2.426 1 65.19 93 THR A O 1
ATOM 759 N N . THR A 1 94 ? -37.156 -29.266 -1.715 1 58.19 94 THR A N 1
ATOM 760 C CA . THR A 1 94 ? -37.531 -29.938 -0.479 1 58.19 94 THR A CA 1
ATOM 761 C C . THR A 1 94 ? -38.625 -30.953 -0.733 1 58.19 94 THR A C 1
ATOM 763 O O . THR A 1 94 ? -39.781 -30.578 -1.014 1 58.19 94 THR A O 1
ATOM 766 N N . ALA A 1 95 ? -38.5 -32 -1.565 1 53.78 95 ALA A N 1
ATOM 767 C CA . ALA A 1 95 ? -39.5 -33.062 -1.467 1 53.78 95 ALA A CA 1
ATOM 768 C C . ALA A 1 95 ? -39.688 -33.531 -0.023 1 53.78 95 ALA A C 1
ATOM 770 O O . ALA A 1 95 ? -38.719 -33.938 0.614 1 53.78 95 ALA A O 1
ATOM 771 N N . VAL A 1 96 ? -40.281 -32.812 0.781 1 54.41 96 VAL A N 1
ATOM 772 C CA . VAL A 1 96 ? -41 -33.344 1.939 1 54.41 96 VAL A CA 1
ATOM 773 C C . VAL A 1 96 ? -41.688 -34.656 1.557 1 54.41 96 VAL A C 1
ATOM 775 O O . VAL A 1 96 ? -42.594 -34.656 0.712 1 54.41 96 VAL A O 1
ATOM 778 N N . HIS A 1 97 ? -40.938 -35.812 1.278 1 35.97 97 HIS A N 1
ATOM 779 C CA . HIS A 1 97 ? -41.625 -37.031 1.659 1 35.97 97 HIS A CA 1
ATOM 780 C C . HIS A 1 97 ? -41.875 -37.094 3.164 1 35.97 97 HIS A C 1
ATOM 782 O O . HIS A 1 97 ? -41.031 -36.656 3.949 1 35.97 97 HIS A O 1
ATOM 788 N N . MET B 1 1 ? -8.617 61.156 19.344 1 38.41 1 MET B N 1
ATOM 789 C CA . MET B 1 1 ? -8.375 60.031 20.234 1 38.41 1 MET B CA 1
ATOM 790 C C . MET B 1 1 ? -8.984 58.75 19.688 1 38.41 1 MET B C 1
ATOM 792 O O . MET B 1 1 ? -9.055 57.75 20.391 1 38.41 1 MET B O 1
ATOM 796 N N . LYS B 1 2 ? -9.828 58.906 18.688 1 48.25 2 LYS B N 1
ATOM 797 C CA . LYS B 1 2 ? -10.641 57.812 18.188 1 48.25 2 LYS B CA 1
ATOM 798 C C . LYS B 1 2 ? -9.789 56.812 17.422 1 48.25 2 LYS B C 1
ATOM 800 O O . LYS B 1 2 ? -10.32 55.875 16.812 1 48.25 2 LYS B O 1
ATOM 805 N N . LYS B 1 3 ? -8.602 57.125 17.125 1 51.81 3 LYS B N 1
ATOM 806 C CA . LYS B 1 3 ? -7.953 56.312 16.094 1 51.81 3 LYS B CA 1
ATOM 807 C C . LYS B 1 3 ? -7.449 55 16.672 1 51.81 3 LYS B C 1
ATOM 809 O O . LYS B 1 3 ? 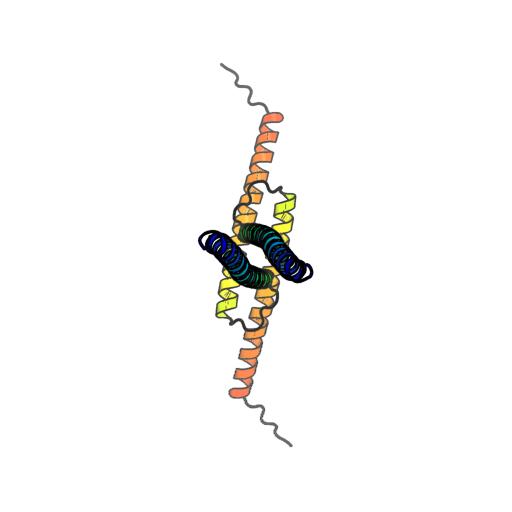-6.805 54.219 15.969 1 51.81 3 LYS B O 1
ATOM 814 N N . LYS B 1 4 ? -7.164 54.812 17.969 1 51.5 4 LYS B N 1
ATOM 815 C CA . LYS B 1 4 ? -6.398 53.656 18.422 1 51.5 4 LYS B CA 1
ATOM 816 C C . LYS B 1 4 ? -7.258 52.406 18.422 1 51.5 4 LYS B C 1
ATOM 818 O O . LYS B 1 4 ? -6.777 51.312 18.766 1 51.5 4 LYS B O 1
ATOM 823 N N . LYS B 1 5 ? -8.57 52.438 18.5 1 52.47 5 LYS B N 1
ATOM 824 C CA . LYS B 1 5 ? -9.398 51.25 18.688 1 52.47 5 LYS B CA 1
ATOM 825 C C . LYS B 1 5 ? -9.367 50.375 17.438 1 52.47 5 LYS B C 1
ATOM 827 O O . LYS B 1 5 ? -9.914 49.25 17.453 1 52.47 5 LYS B O 1
ATOM 832 N N . LEU B 1 6 ? -8.984 50.938 16.281 1 52.41 6 LEU B N 1
ATOM 833 C CA . LEU B 1 6 ? -9.125 50.188 15.023 1 52.41 6 LEU B CA 1
ATOM 834 C C . LEU B 1 6 ? -8.031 49.125 14.883 1 52.41 6 LEU B C 1
ATOM 836 O O . LEU B 1 6 ? -8.234 48.125 14.227 1 52.41 6 LEU B O 1
ATOM 840 N N . GLY B 1 7 ? -6.895 49.312 15.516 1 55.12 7 GLY B N 1
ATOM 841 C CA . GLY B 1 7 ? -5.766 48.406 15.352 1 55.12 7 GLY B CA 1
ATOM 842 C C . GLY B 1 7 ? -5.969 47.062 16.047 1 55.12 7 GLY B C 1
ATOM 843 O O . GLY B 1 7 ? -5.551 46.031 15.531 1 55.12 7 GLY B O 1
ATOM 844 N N . PHE B 1 8 ? -6.668 47.219 17.219 1 60.5 8 PHE B N 1
ATOM 845 C CA . PHE B 1 8 ? -6.809 46 18.031 1 60.5 8 PHE B CA 1
ATOM 846 C C . PHE B 1 8 ? -7.781 45.031 17.391 1 60.5 8 PHE B C 1
ATOM 848 O O . PHE B 1 8 ? -7.531 43.812 17.359 1 60.5 8 PHE B O 1
ATOM 855 N N . GLN B 1 9 ? -8.852 45.5 16.781 1 62.44 9 GLN B N 1
ATOM 856 C CA . GLN B 1 9 ? -9.875 44.656 16.172 1 62.44 9 GLN B CA 1
ATOM 857 C C . GLN B 1 9 ? -9.336 43.938 14.938 1 62.44 9 GLN B C 1
ATOM 859 O O . GLN B 1 9 ? -9.633 42.781 14.719 1 62.44 9 GLN B O 1
ATOM 864 N N . ALA B 1 10 ? -8.5 44.688 14.203 1 62.81 10 ALA B N 1
ATOM 865 C CA . ALA B 1 10 ? -7.938 44.094 12.992 1 62.81 10 ALA B CA 1
ATOM 866 C C . ALA B 1 10 ? -7.023 42.906 13.328 1 62.81 10 ALA B C 1
ATOM 868 O O . ALA B 1 10 ? -7.051 41.875 12.648 1 62.81 10 ALA B O 1
ATOM 869 N N . SER B 1 11 ? -6.254 43.094 14.383 1 64.75 11 SER B N 1
ATOM 870 C CA . SER B 1 11 ? -5.355 42.031 14.812 1 64.75 11 SER B CA 1
ATOM 871 C C . SER B 1 11 ? -6.133 40.812 15.297 1 64.75 11 SER B C 1
ATOM 873 O O . SER B 1 11 ? -5.75 39.656 15.023 1 64.75 11 SER B O 1
ATOM 875 N N . ALA B 1 12 ? -7.25 41.062 16.016 1 65.31 12 ALA B N 1
ATOM 876 C CA . ALA B 1 12 ? -8.078 40 16.547 1 65.31 12 ALA B CA 1
ATOM 877 C C . ALA B 1 12 ? -8.75 39.219 15.414 1 65.31 12 ALA B C 1
ATOM 879 O O . ALA B 1 12 ? -8.852 38 15.461 1 65.31 12 ALA B O 1
ATOM 880 N N . ILE B 1 13 ? -9.211 39.875 14.344 1 66.88 13 ILE B N 1
ATOM 881 C CA . ILE B 1 13 ? -9.844 39.25 13.188 1 66.88 13 ILE B CA 1
ATOM 882 C C . ILE B 1 13 ? -8.828 38.406 12.422 1 66.88 13 ILE B C 1
ATOM 884 O O . ILE B 1 13 ? -9.141 37.312 11.977 1 66.88 13 ILE B O 1
ATOM 888 N N . LEU B 1 14 ? -7.586 38.844 12.266 1 67.5 14 LEU B N 1
ATOM 889 C CA . LEU B 1 14 ? -6.535 38.094 11.578 1 67.5 14 LEU B CA 1
ATOM 890 C C . LEU B 1 14 ? -6.211 36.812 12.312 1 67.5 14 LEU B C 1
ATOM 892 O O . LEU B 1 14 ? -6.02 35.781 11.688 1 67.5 14 LEU B O 1
ATOM 896 N N . VAL B 1 15 ? -6.172 36.906 13.664 1 68.94 15 VAL B N 1
ATOM 897 C CA . VAL B 1 15 ? -5.867 35.75 14.469 1 68.94 15 VAL B CA 1
ATOM 898 C C . VAL B 1 15 ? -7.012 34.719 14.367 1 68.94 15 VAL B C 1
ATOM 900 O O . VAL B 1 15 ? -6.777 33.531 14.234 1 68.94 15 VAL B O 1
ATOM 903 N N . LEU B 1 16 ? -8.25 35.156 14.359 1 69.62 16 LEU B N 1
ATOM 904 C CA . LEU B 1 16 ? -9.414 34.281 14.242 1 69.62 16 LEU B CA 1
ATOM 905 C C . LEU B 1 16 ? -9.461 33.625 12.867 1 69.62 16 LEU B C 1
ATOM 907 O O . LEU B 1 16 ? -9.758 32.438 12.766 1 69.62 16 LEU B O 1
ATOM 911 N N . THR B 1 17 ? -9.148 34.344 11.844 1 71 17 THR B N 1
ATOM 912 C CA . THR B 1 17 ? -9.148 33.812 10.492 1 71 17 THR B CA 1
ATOM 913 C C . THR B 1 17 ? -8.016 32.781 10.312 1 71 17 THR B C 1
ATOM 915 O O . THR B 1 17 ? -8.211 31.734 9.703 1 71 17 THR B O 1
ATOM 918 N N . SER B 1 18 ? -6.91 33.062 10.922 1 69.44 18 SER B N 1
ATOM 919 C CA . SER B 1 18 ? -5.785 32.125 10.852 1 69.44 18 SER B CA 1
ATOM 920 C C . SER B 1 18 ? -6.078 30.844 11.609 1 69.44 18 SER B C 1
ATOM 922 O O . SER B 1 18 ? -5.723 29.766 11.148 1 69.44 18 SER B O 1
ATOM 924 N N . CYS B 1 19 ? -6.785 31 12.727 1 70.44 19 CYS B N 1
ATOM 925 C CA . CYS B 1 19 ? -7.152 29.828 13.523 1 70.44 19 CYS B CA 1
ATOM 926 C C . CYS B 1 19 ? -8.203 29 12.812 1 70.44 19 CYS B C 1
ATOM 928 O O . CYS B 1 19 ? -8.125 27.766 12.805 1 70.44 19 CYS B O 1
ATOM 930 N N . SER B 1 20 ? -9.109 29.75 12.18 1 69 20 SER B N 1
ATOM 931 C CA . SER B 1 20 ? -10.141 29.031 11.43 1 69 20 SER B CA 1
ATOM 932 C C . SER B 1 20 ? -9.539 28.297 10.227 1 69 20 SER B C 1
ATOM 934 O O . SER B 1 20 ? -9.93 27.172 9.922 1 69 20 SER B O 1
ATOM 936 N N . TYR B 1 21 ? -8.664 28.984 9.594 1 69.5 21 TYR B N 1
ATOM 937 C CA . TYR B 1 21 ? -8 28.375 8.445 1 69.5 21 TYR B CA 1
ATOM 938 C C . TYR B 1 21 ? -7.223 27.125 8.859 1 69.5 21 TYR B C 1
ATOM 940 O O . TYR B 1 21 ? -7.289 26.094 8.188 1 69.5 21 TYR B O 1
ATOM 948 N N . ASP B 1 22 ? -6.652 27.234 10.008 1 74.62 22 ASP B N 1
ATOM 949 C CA . ASP B 1 22 ? -5.867 26.109 10.508 1 74.62 22 ASP B CA 1
ATOM 950 C C . ASP B 1 22 ? -6.762 24.922 10.875 1 74.62 22 ASP B C 1
ATOM 952 O O . ASP B 1 22 ? -6.414 23.781 10.609 1 74.62 22 ASP B O 1
ATOM 956 N N . ASN B 1 23 ? -7.93 25.266 11.266 1 77.75 23 ASN B N 1
ATOM 957 C CA . ASN B 1 23 ? -8.867 24.203 11.602 1 77.75 23 ASN B CA 1
ATOM 958 C C . ASN B 1 23 ? -9.383 23.5 10.352 1 77.75 23 ASN B C 1
ATOM 960 O O . ASN B 1 23 ? -9.484 22.266 10.328 1 77.75 23 ASN B O 1
ATOM 964 N N . HIS B 1 24 ? -9.656 24.266 9.352 1 83.5 24 HIS B N 1
ATOM 965 C CA . HIS B 1 24 ? -10.102 23.703 8.086 1 83.5 24 HIS B CA 1
ATOM 966 C C . HIS B 1 24 ? -9.023 22.828 7.457 1 83.5 24 HIS B C 1
ATOM 968 O O . HIS B 1 24 ? -9.289 21.688 7.043 1 83.5 24 HIS B O 1
ATOM 974 N N . THR B 1 25 ? -7.84 23.312 7.52 1 85.12 25 THR B N 1
ATOM 975 C CA . THR B 1 25 ? -6.699 22.578 6.984 1 85.12 25 THR B CA 1
ATOM 976 C C . THR B 1 25 ? -6.496 21.266 7.746 1 85.12 25 THR B C 1
ATOM 978 O O . THR B 1 25 ? -6.262 20.219 7.141 1 85.12 25 THR B O 1
ATOM 981 N N . THR B 1 26 ? -6.613 21.391 9.023 1 87 26 THR B N 1
ATOM 982 C CA . THR B 1 26 ? -6.449 20.203 9.859 1 87 26 THR B CA 1
ATOM 983 C C . THR B 1 26 ? -7.512 19.156 9.531 1 87 26 THR B C 1
ATOM 985 O O . THR B 1 26 ? -7.215 17.969 9.445 1 87 26 THR B O 1
ATOM 988 N N . THR B 1 27 ? -8.719 19.609 9.305 1 88.44 27 THR B N 1
ATOM 989 C CA . THR B 1 27 ? -9.805 18.703 8.961 1 88.44 27 THR B CA 1
ATOM 990 C C . THR B 1 27 ? -9.539 18.016 7.629 1 88.44 27 THR B C 1
ATOM 992 O O . THR B 1 27 ? -9.719 16.797 7.5 1 88.44 27 THR B O 1
ATOM 995 N N . ILE B 1 28 ? -9.078 18.781 6.727 1 91.31 28 ILE B N 1
ATOM 996 C CA . ILE B 1 28 ? -8.789 18.234 5.402 1 91.31 28 ILE B CA 1
ATOM 997 C C . ILE B 1 28 ? -7.648 17.219 5.496 1 91.31 28 ILE B C 1
ATOM 999 O O . ILE B 1 28 ? -7.727 16.125 4.926 1 91.31 28 ILE B O 1
ATOM 1003 N N . LEU B 1 29 ? -6.609 17.562 6.238 1 91.31 29 LEU B N 1
ATOM 1004 C CA . LEU B 1 29 ? -5.465 16.672 6.395 1 91.31 29 LEU B CA 1
ATOM 1005 C C . LEU B 1 29 ? -5.871 15.383 7.094 1 91.31 29 LEU B C 1
ATOM 1007 O O . LEU B 1 29 ? -5.387 14.305 6.742 1 91.31 29 LEU B O 1
ATOM 1011 N N . ARG B 1 30 ? -6.719 15.516 8.031 1 92.69 30 ARG B N 1
ATOM 1012 C CA . ARG B 1 30 ? -7.211 14.336 8.727 1 92.69 30 ARG B CA 1
ATOM 1013 C C . ARG B 1 30 ? -7.977 13.422 7.777 1 92.69 30 ARG B C 1
ATOM 1015 O O . ARG B 1 30 ? -7.816 12.195 7.816 1 92.69 30 ARG B O 1
ATOM 1022 N N . GLN B 1 31 ? -8.805 14.008 6.992 1 94.88 31 GLN B N 1
ATOM 1023 C CA . GLN B 1 31 ? -9.57 13.234 6.02 1 94.88 31 GLN B CA 1
ATOM 1024 C C . GLN B 1 31 ? -8.648 12.547 5.016 1 94.88 31 GLN B C 1
ATOM 1026 O O . GLN B 1 31 ? -8.852 11.383 4.668 1 94.88 31 GLN B O 1
ATOM 1031 N N . GLN B 1 32 ? -7.699 13.289 4.543 1 93 32 GLN B N 1
ATOM 1032 C CA . GLN B 1 32 ? -6.734 12.719 3.611 1 93 32 GLN B CA 1
ATOM 1033 C C . GLN B 1 32 ? -5.984 11.547 4.242 1 93 32 GLN B C 1
ATOM 1035 O O . GLN B 1 32 ? -5.773 10.516 3.596 1 93 32 GLN B O 1
ATOM 1040 N N . LEU B 1 33 ? -5.523 11.812 5.441 1 93.69 33 LEU B N 1
ATOM 1041 C CA . LEU B 1 33 ? -4.82 10.766 6.176 1 93.69 33 LEU B CA 1
ATOM 1042 C C . LEU B 1 33 ? -5.695 9.523 6.32 1 93.69 33 LEU B C 1
ATOM 1044 O O . LEU B 1 33 ? -5.227 8.406 6.105 1 93.69 33 LEU B O 1
ATOM 1048 N N . GLN B 1 34 ? -6.91 9.695 6.664 1 94.06 34 GLN B N 1
ATOM 1049 C CA . GLN B 1 34 ? -7.844 8.586 6.824 1 94.06 34 GLN B CA 1
ATOM 1050 C C . GLN B 1 34 ? -8.031 7.832 5.512 1 94.06 34 GLN B C 1
ATOM 1052 O O . GLN B 1 34 ? -8.023 6.602 5.492 1 94.06 34 GLN B O 1
ATOM 1057 N N . ASN B 1 35 ? -8.188 8.555 4.465 1 94.44 35 ASN B N 1
ATOM 1058 C CA . ASN B 1 35 ? -8.336 7.945 3.148 1 94.44 35 ASN B CA 1
ATOM 1059 C C . ASN B 1 35 ? -7.113 7.109 2.777 1 94.44 35 ASN B C 1
ATOM 1061 O O . ASN B 1 35 ? -7.25 5.996 2.268 1 94.44 35 ASN B O 1
ATOM 1065 N N . LEU B 1 36 ? -5.988 7.633 3.041 1 92.12 36 LEU B N 1
ATOM 1066 C CA . LEU B 1 36 ? -4.75 6.941 2.711 1 92.12 36 LEU B CA 1
ATOM 1067 C C . LEU B 1 36 ? -4.582 5.684 3.561 1 92.12 36 LEU B C 1
ATOM 1069 O O . LEU B 1 36 ? -4.105 4.66 3.072 1 92.12 36 LEU B O 1
ATOM 1073 N N . GLN B 1 37 ? -4.93 5.816 4.738 1 91.12 37 GLN B N 1
ATOM 1074 C CA . GLN B 1 37 ? -4.883 4.66 5.625 1 91.12 37 GLN B CA 1
ATOM 1075 C C . GLN B 1 37 ? -5.812 3.553 5.141 1 91.12 37 GLN B C 1
ATOM 1077 O O . GLN B 1 37 ? -5.457 2.373 5.18 1 91.12 37 GLN B O 1
ATOM 1082 N N . GLU B 1 38 ? -7.004 3.914 4.703 1 90.25 38 GLU B N 1
ATOM 1083 C CA . GLU B 1 38 ? -7.949 2.938 4.172 1 90.25 38 GLU B CA 1
ATOM 1084 C C . GLU B 1 38 ? -7.402 2.271 2.91 1 90.25 38 GLU B C 1
ATOM 1086 O O . GLU B 1 38 ? -7.469 1.049 2.768 1 90.25 38 GLU B O 1
ATOM 1091 N N . ASN B 1 39 ? -6.852 3.053 2.059 1 89.5 39 ASN B N 1
ATOM 1092 C CA . ASN B 1 39 ? -6.234 2.521 0.85 1 89.5 39 ASN B CA 1
ATOM 1093 C C . ASN B 1 39 ? -5.109 1.545 1.178 1 89.5 39 ASN B C 1
ATOM 1095 O O . ASN B 1 39 ? -4.973 0.506 0.528 1 89.5 39 ASN B O 1
ATOM 1099 N N . HIS B 1 40 ? -4.375 1.941 2.195 1 90 40 HIS B N 1
ATOM 1100 C CA . HIS B 1 40 ? -3.283 1.088 2.648 1 90 40 HIS B CA 1
ATOM 1101 C C . HIS B 1 40 ? -3.807 -0.25 3.162 1 90 40 HIS B C 1
ATOM 1103 O O . HIS B 1 40 ? -3.244 -1.302 2.852 1 90 40 HIS B O 1
ATOM 1109 N N . ARG B 1 41 ? -4.832 -0.197 3.83 1 90.19 41 ARG B N 1
ATOM 1110 C CA . ARG B 1 41 ? -5.406 -1.432 4.352 1 90.19 41 ARG B CA 1
ATOM 1111 C C . ARG B 1 41 ? -5.906 -2.322 3.219 1 90.19 41 ARG B C 1
ATOM 1113 O O . ARG B 1 41 ? -5.734 -3.543 3.258 1 90.19 41 ARG B O 1
ATOM 1120 N N . GLN B 1 42 ? -6.434 -1.804 2.229 1 88.12 42 GLN B N 1
ATOM 1121 C CA . GLN B 1 42 ? -6.887 -2.557 1.062 1 88.12 42 GLN B CA 1
ATOM 1122 C C . GLN B 1 42 ? -5.707 -3.191 0.328 1 88.12 42 GLN B C 1
ATOM 1124 O O . GLN B 1 42 ? -5.77 -4.359 -0.065 1 88.12 42 GLN B O 1
ATOM 1129 N N . LEU B 1 43 ? -4.668 -2.512 0.24 1 89.75 43 LEU B N 1
ATOM 1130 C CA . LEU B 1 43 ? -3.471 -3.043 -0.404 1 89.75 43 LEU B CA 1
ATOM 1131 C C . LEU B 1 43 ? -2.9 -4.215 0.387 1 89.75 43 LEU B C 1
ATOM 1133 O O . LEU B 1 43 ? -2.32 -5.137 -0.191 1 89.75 43 LEU B O 1
ATOM 1137 N N . MET B 1 44 ? -3.143 -4.113 1.677 1 89.69 44 MET B N 1
ATOM 1138 C CA . MET B 1 44 ? -2.656 -5.188 2.539 1 89.69 44 MET B CA 1
ATOM 1139 C C . MET B 1 44 ? -3.623 -6.367 2.539 1 89.69 44 MET B C 1
ATOM 1141 O O . MET B 1 44 ? -3.363 -7.387 3.18 1 89.69 44 MET B O 1
ATOM 1145 N N . GLY B 1 45 ? -4.605 -6.199 1.743 1 89 45 GLY B N 1
ATOM 1146 C CA . GLY B 1 45 ? -5.57 -7.281 1.646 1 89 45 GLY B CA 1
ATOM 1147 C C . GLY B 1 45 ? -6.512 -7.348 2.834 1 89 45 GLY B C 1
ATOM 1148 O O . GLY B 1 45 ? -7.137 -8.383 3.08 1 89 45 GLY B O 1
ATOM 1149 N N . GLU B 1 46 ? -6.387 -6.176 3.514 1 84.56 46 GLU B N 1
ATOM 1150 C CA . GLU B 1 46 ? -7.277 -6.051 4.664 1 84.56 46 GLU B CA 1
ATOM 1151 C C . GLU B 1 46 ? -8.492 -5.188 4.332 1 84.56 4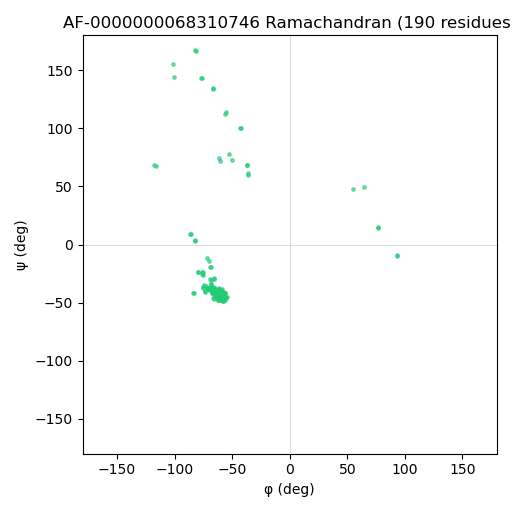6 GLU B C 1
ATOM 1153 O O . GLU B 1 46 ? -8.484 -4.457 3.336 1 84.56 46 GLU B O 1
ATOM 1158 N N . GLU B 1 47 ? -9.688 -5.484 4.863 1 84.88 47 GLU B N 1
ATOM 1159 C CA . GLU B 1 47 ? -10.93 -4.719 4.734 1 84.88 47 GLU B CA 1
ATOM 1160 C C . GLU B 1 47 ? -11.406 -4.688 3.289 1 84.88 47 GLU B C 1
ATOM 1162 O O . GLU B 1 47 ? -11.672 -3.613 2.74 1 84.88 47 GLU B O 1
ATOM 1167 N N . LEU B 1 48 ? -11.461 -5.641 2.75 1 90.44 48 LEU B N 1
ATOM 1168 C CA . LEU B 1 48 ? -11.828 -5.82 1.35 1 90.44 48 LEU B CA 1
ATOM 1169 C C . LEU B 1 48 ? -13.336 -5.93 1.193 1 90.44 48 LEU B C 1
ATOM 1171 O O . LEU B 1 48 ? -13.836 -6.215 0.101 1 90.44 48 LEU B O 1
ATOM 1175 N N . TYR B 1 49 ? -13.906 -5.625 2.361 1 88.19 49 TYR B N 1
ATOM 1176 C CA . TYR B 1 49 ? -15.359 -5.75 2.342 1 88.19 49 TYR B CA 1
ATOM 1177 C C . TYR B 1 49 ? -15.984 -4.707 1.422 1 88.19 49 TYR B C 1
ATOM 1179 O O . TYR B 1 49 ? -15.562 -3.549 1.409 1 88.19 49 TYR B O 1
ATOM 1187 N N . GLY B 1 50 ? -16.891 -5.117 0.617 1 89.94 50 GLY B N 1
ATOM 1188 C CA . GLY B 1 50 ? -17.641 -4.203 -0.231 1 89.94 50 GLY B CA 1
ATOM 1189 C C . GLY B 1 50 ? -17.031 -4.035 -1.608 1 89.94 50 GLY B C 1
ATOM 1190 O O . GLY B 1 50 ? -17.625 -3.416 -2.49 1 89.94 50 GLY B O 1
ATOM 1191 N N . LEU B 1 51 ? -15.883 -4.52 -1.819 1 92.62 51 LEU B N 1
ATOM 1192 C CA . LEU B 1 51 ? -15.266 -4.438 -3.139 1 92.62 51 LEU B CA 1
ATOM 1193 C C . LEU B 1 51 ? -15.883 -5.461 -4.09 1 92.62 51 LEU B C 1
ATOM 1195 O O . LEU B 1 51 ? -16.188 -6.582 -3.684 1 92.62 51 LEU B O 1
ATOM 1199 N N . SER B 1 52 ? -15.977 -5.031 -5.234 1 93.75 52 SER B N 1
ATOM 1200 C CA . SER B 1 52 ? -16.453 -5.934 -6.277 1 93.75 52 SER B CA 1
ATOM 1201 C C . SER B 1 52 ? -15.32 -6.812 -6.801 1 93.75 52 SER B C 1
ATOM 1203 O O . SER B 1 52 ? -14.148 -6.559 -6.52 1 93.75 52 SER B O 1
ATOM 1205 N N . VAL B 1 53 ? -15.656 -7.832 -7.539 1 95.94 53 VAL B N 1
ATOM 1206 C CA . VAL B 1 53 ? -14.672 -8.695 -8.18 1 95.94 53 VAL B CA 1
ATOM 1207 C C . VAL B 1 53 ? -13.766 -7.867 -9.086 1 95.94 53 VAL B C 1
ATOM 1209 O O . VAL B 1 53 ? -12.562 -8.094 -9.148 1 95.94 53 VAL B O 1
ATOM 1212 N N . LYS B 1 54 ? -14.43 -6.992 -9.75 1 96.81 54 LYS B N 1
ATOM 1213 C CA . LYS B 1 54 ? -13.656 -6.113 -10.625 1 96.81 54 LYS B CA 1
ATOM 1214 C C . LYS B 1 54 ? -12.664 -5.281 -9.82 1 96.81 54 LYS B C 1
ATOM 1216 O O . LYS B 1 54 ? -11.508 -5.133 -10.219 1 96.81 54 LYS B O 1
ATOM 1221 N N . ASP B 1 55 ? -13.141 -4.727 -8.773 1 95.25 55 ASP B N 1
ATOM 1222 C CA . ASP B 1 55 ? -12.258 -3.965 -7.898 1 95.25 55 ASP B CA 1
ATOM 1223 C C . ASP B 1 55 ? -11.102 -4.828 -7.395 1 95.25 55 ASP B C 1
ATOM 1225 O O . ASP B 1 55 ? -9.953 -4.383 -7.367 1 95.25 55 ASP B O 1
ATOM 1229 N N . LEU B 1 56 ? -11.328 -5.984 -7.016 1 96.56 56 LEU B N 1
ATOM 1230 C CA . LEU B 1 56 ? -10.32 -6.91 -6.504 1 96.56 56 LEU B CA 1
ATOM 1231 C C . LEU B 1 56 ? -9.32 -7.281 -7.59 1 96.56 56 LEU B C 1
ATOM 1233 O O . LEU B 1 56 ? -8.125 -7.414 -7.32 1 96.56 56 LEU B O 1
ATOM 1237 N N . GLN B 1 57 ? -9.852 -7.449 -8.719 1 97 57 GLN B N 1
ATOM 1238 C CA . GLN B 1 57 ? -8.969 -7.719 -9.852 1 97 57 GLN B CA 1
ATOM 1239 C C . GLN B 1 57 ? -8.008 -6.562 -10.086 1 97 57 GLN B C 1
ATOM 1241 O O . GLN B 1 57 ? -6.828 -6.777 -10.359 1 97 57 GLN B O 1
ATOM 1246 N N . ASN B 1 58 ? -8.508 -5.422 -10.07 1 95.81 58 ASN B N 1
ATOM 1247 C CA . ASN B 1 58 ? -7.656 -4.246 -10.211 1 95.81 58 ASN B CA 1
ATOM 1248 C C . ASN B 1 58 ? -6.594 -4.191 -9.109 1 95.81 58 ASN B C 1
ATOM 1250 O O . ASN B 1 58 ? -5.43 -3.9 -9.383 1 95.81 58 ASN B O 1
ATOM 1254 N N . LEU B 1 59 ? -7.004 -4.438 -7.953 1 94.88 59 LEU B N 1
ATOM 1255 C CA . LEU B 1 59 ? -6.09 -4.457 -6.816 1 94.88 59 LEU B CA 1
ATOM 1256 C C . LEU B 1 59 ? -5.027 -5.539 -6.992 1 94.88 59 LEU B C 1
ATOM 1258 O O . LEU B 1 59 ? -3.848 -5.309 -6.723 1 94.88 59 LEU B O 1
ATOM 1262 N N . GLU B 1 60 ? -5.387 -6.691 -7.355 1 96.88 60 GLU B N 1
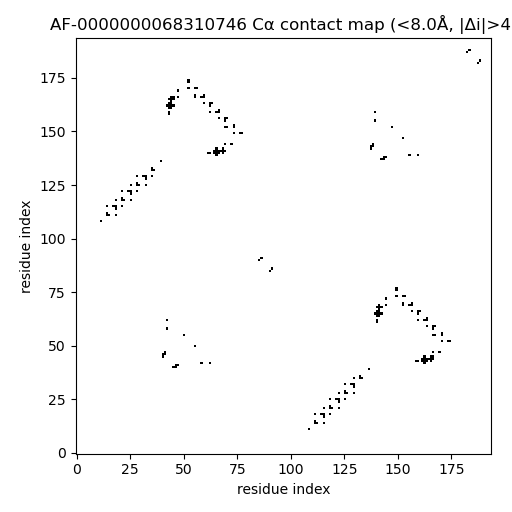ATOM 1263 C CA . GLU B 1 60 ? -4.48 -7.801 -7.637 1 96.88 60 GLU B CA 1
ATOM 1264 C C . GLU B 1 60 ? -3.434 -7.406 -8.672 1 96.88 60 GLU B C 1
ATOM 1266 O O . GLU B 1 60 ? -2.242 -7.676 -8.492 1 96.88 60 GLU B O 1
ATOM 1271 N N . ASN B 1 61 ? -3.887 -6.773 -9.695 1 96.56 61 ASN B N 1
ATOM 1272 C CA . ASN B 1 61 ? -2.973 -6.324 -10.742 1 96.56 61 ASN B CA 1
ATOM 1273 C C . ASN B 1 61 ? -1.971 -5.305 -10.203 1 96.56 61 ASN B C 1
ATOM 1275 O O . ASN B 1 61 ? -0.788 -5.352 -10.547 1 96.56 61 ASN B O 1
ATOM 1279 N N . GLN B 1 62 ? -2.48 -4.477 -9.477 1 95.06 62 GLN B N 1
ATOM 1280 C CA . GLN B 1 62 ? -1.604 -3.479 -8.867 1 95.06 62 GLN B CA 1
ATOM 1281 C C . GLN B 1 62 ? -0.556 -4.141 -7.973 1 95.06 62 GLN B C 1
ATOM 1283 O O . GLN B 1 62 ? 0.625 -3.795 -8.039 1 95.06 62 GLN B O 1
ATOM 1288 N N . LEU B 1 63 ? -0.935 -5.031 -7.148 1 95.94 63 LEU B N 1
ATOM 1289 C CA . LEU B 1 63 ? -0.033 -5.734 -6.242 1 95.94 63 LEU B CA 1
ATOM 1290 C C . LEU B 1 63 ? 0.984 -6.562 -7.02 1 95.94 63 LEU B C 1
ATOM 1292 O O . LEU B 1 63 ? 2.15 -6.645 -6.633 1 95.94 63 LEU B O 1
ATOM 1296 N N . GLU B 1 64 ? 0.562 -7.168 -8.055 1 97.06 64 GLU B N 1
ATOM 1297 C CA . GLU B 1 64 ? 1.475 -7.93 -8.906 1 97.06 64 GLU B CA 1
ATOM 1298 C C . GLU B 1 64 ? 2.533 -7.027 -9.531 1 97.06 64 GLU B C 1
ATOM 1300 O O . GLU B 1 64 ? 3.709 -7.391 -9.594 1 97.06 64 GLU B O 1
ATOM 1305 N N . MET B 1 65 ? 2.098 -5.887 -10.023 1 95.88 65 MET B N 1
ATOM 1306 C CA . MET B 1 65 ? 3.031 -4.918 -10.594 1 95.88 65 MET B CA 1
ATOM 1307 C C . MET B 1 65 ? 4.043 -4.457 -9.547 1 95.88 65 MET B C 1
ATOM 1309 O O . MET B 1 65 ? 5.242 -4.395 -9.828 1 95.88 65 MET B O 1
ATOM 1313 N N . SER B 1 66 ? 3.527 -4.148 -8.438 1 95.25 66 SER B N 1
ATOM 1314 C CA . SER B 1 66 ? 4.402 -3.742 -7.344 1 95.25 66 SER B CA 1
ATOM 1315 C C . SER B 1 66 ? 5.418 -4.832 -7.012 1 95.25 66 SER B C 1
ATOM 1317 O O . SER B 1 66 ? 6.605 -4.547 -6.84 1 95.25 66 SER B O 1
ATOM 1319 N N . LEU B 1 67 ? 4.98 -6.062 -6.852 1 96.62 67 LEU B N 1
ATOM 1320 C CA . LEU B 1 67 ? 5.836 -7.203 -6.551 1 96.62 67 LEU B CA 1
ATOM 1321 C C . LEU B 1 67 ? 6.93 -7.355 -7.605 1 96.62 67 LEU B C 1
ATOM 1323 O O . LEU B 1 67 ? 8.086 -7.605 -7.27 1 96.62 67 LEU B O 1
ATOM 1327 N N . ARG B 1 68 ? 6.551 -7.168 -8.805 1 96.5 68 ARG B N 1
ATOM 1328 C CA . ARG B 1 68 ? 7.531 -7.215 -9.891 1 96.5 68 ARG B CA 1
ATOM 1329 C C . ARG B 1 68 ? 8.578 -6.125 -9.719 1 96.5 68 ARG B C 1
ATOM 1331 O O . ARG B 1 68 ? 9.773 -6.375 -9.898 1 96.5 68 ARG B O 1
ATOM 1338 N N . GLY B 1 69 ? 8.102 -4.934 -9.469 1 95.5 69 GLY B N 1
ATOM 1339 C CA . GLY B 1 69 ? 9.039 -3.84 -9.258 1 95.5 69 GLY B CA 1
ATOM 1340 C C . GLY B 1 69 ? 10.016 -4.098 -8.125 1 95.5 69 GLY B C 1
ATOM 1341 O O . GLY B 1 69 ? 11.211 -3.838 -8.258 1 95.5 69 GLY B O 1
ATOM 1342 N N . VAL B 1 70 ? 9.555 -4.625 -7.09 1 96.88 70 VAL B N 1
ATOM 1343 C CA . VAL B 1 70 ? 10.367 -4.918 -5.918 1 96.88 70 VAL B CA 1
ATOM 1344 C C . VAL B 1 70 ? 11.391 -6 -6.262 1 96.88 70 VAL B C 1
ATOM 1346 O O . VAL B 1 70 ? 12.57 -5.887 -5.906 1 96.88 70 VAL B O 1
ATOM 1349 N N . ARG B 1 71 ? 10.945 -7.027 -6.914 1 97.25 71 ARG B N 1
ATOM 1350 C CA . ARG B 1 71 ? 11.828 -8.117 -7.309 1 97.25 71 ARG B CA 1
ATOM 1351 C C . ARG B 1 71 ? 12.898 -7.637 -8.273 1 97.25 71 ARG B C 1
ATOM 1353 O O . ARG B 1 71 ? 14.062 -8.023 -8.156 1 97.25 71 ARG B O 1
ATOM 1360 N N . MET B 1 72 ? 12.5 -6.828 -9.172 1 96.12 72 MET B N 1
ATOM 1361 C CA . MET B 1 72 ? 13.453 -6.27 -10.125 1 96.12 72 MET B CA 1
ATOM 1362 C C . MET B 1 72 ? 14.531 -5.465 -9.398 1 96.12 72 MET B C 1
ATOM 1364 O O . MET B 1 72 ? 15.719 -5.609 -9.695 1 96.12 72 MET B O 1
ATOM 1368 N N . LYS B 1 73 ? 14.094 -4.645 -8.531 1 95.56 73 LYS B N 1
ATOM 1369 C CA . LYS B 1 73 ? 15.047 -3.848 -7.77 1 95.56 73 LYS B CA 1
ATOM 1370 C C . LYS B 1 73 ? 15.961 -4.738 -6.93 1 95.56 73 LYS B C 1
ATOM 1372 O O . LYS B 1 73 ? 17.172 -4.504 -6.863 1 95.56 73 LYS B O 1
ATOM 1377 N N . LYS B 1 74 ? 15.406 -5.715 -6.254 1 96.31 74 LYS B N 1
ATOM 1378 C CA . LYS B 1 74 ? 16.172 -6.668 -5.457 1 96.31 74 LYS B CA 1
ATOM 1379 C C . LYS B 1 74 ? 17.234 -7.367 -6.309 1 96.31 74 LYS B C 1
ATOM 1381 O O . LYS B 1 74 ? 18.391 -7.469 -5.906 1 96.31 74 LYS B O 1
ATOM 1386 N N . GLU B 1 75 ? 16.859 -7.812 -7.426 1 96.69 75 GLU B N 1
ATOM 1387 C CA . GLU B 1 75 ? 17.766 -8.484 -8.352 1 96.69 75 GLU B CA 1
ATOM 1388 C C . GLU B 1 75 ? 18.906 -7.555 -8.789 1 96.69 75 GLU B C 1
ATOM 1390 O O . GLU B 1 75 ? 20.062 -7.965 -8.836 1 96.69 75 GLU B O 1
ATOM 1395 N N . LYS B 1 76 ? 18.547 -6.359 -9.133 1 96.5 76 LYS B N 1
ATOM 1396 C CA . LYS B 1 76 ? 19.547 -5.379 -9.547 1 96.5 76 LYS B CA 1
ATOM 1397 C C . LYS B 1 76 ? 20.578 -5.16 -8.453 1 96.5 76 LYS B C 1
ATOM 1399 O O . LYS B 1 76 ? 21.781 -5.129 -8.727 1 96.5 76 LYS B O 1
ATOM 1404 N N . ILE B 1 77 ? 20.156 -5.008 -7.266 1 96.56 77 ILE B N 1
ATOM 1405 C CA . ILE B 1 77 ? 21.047 -4.766 -6.141 1 96.56 77 ILE B CA 1
ATOM 1406 C C . ILE B 1 77 ? 21.984 -5.961 -5.965 1 96.56 77 ILE B C 1
ATOM 1408 O O . ILE B 1 77 ? 23.203 -5.789 -5.805 1 96.56 77 ILE B O 1
ATOM 1412 N N . LEU B 1 78 ? 21.5 -7.125 -6.004 1 96.81 78 LEU B N 1
ATOM 1413 C CA . LEU B 1 78 ? 22.281 -8.352 -5.832 1 96.81 78 LEU B CA 1
ATOM 1414 C C . LEU B 1 78 ? 23.281 -8.516 -6.965 1 96.81 78 LEU B C 1
ATOM 1416 O O . LEU B 1 78 ? 24.438 -8.875 -6.727 1 96.81 78 LEU B O 1
ATOM 1420 N N . THR B 1 79 ? 22.844 -8.219 -8.109 1 97.31 79 THR B N 1
ATOM 1421 C CA . THR B 1 79 ? 23.734 -8.312 -9.258 1 97.31 79 THR B CA 1
ATOM 1422 C C . THR B 1 79 ? 24.891 -7.324 -9.125 1 97.31 79 THR B C 1
ATOM 1424 O O . THR B 1 79 ? 26.047 -7.664 -9.414 1 97.31 79 THR B O 1
ATOM 1427 N N . ASN B 1 80 ? 24.609 -6.113 -8.719 1 96.62 80 ASN B N 1
ATOM 1428 C CA . ASN B 1 80 ? 25.641 -5.105 -8.5 1 96.62 80 ASN B CA 1
ATOM 1429 C C . ASN B 1 80 ? 26.641 -5.543 -7.434 1 96.62 80 ASN B C 1
ATOM 1431 O O . ASN B 1 80 ? 27.844 -5.332 -7.586 1 96.62 80 ASN B O 1
ATOM 1435 N N . GLU B 1 81 ? 26.125 -6.109 -6.363 1 95.19 81 GLU B N 1
ATOM 1436 C CA . GLU B 1 81 ? 27 -6.602 -5.297 1 95.19 81 GLU B CA 1
ATOM 1437 C C . GLU B 1 81 ? 27.922 -7.707 -5.809 1 95.19 81 GLU B C 1
ATOM 1439 O O . GLU B 1 81 ? 29.109 -7.727 -5.484 1 95.19 81 GLU B O 1
ATOM 1444 N N . ILE B 1 82 ? 27.359 -8.586 -6.523 1 97.06 82 ILE B N 1
ATOM 1445 C CA . ILE B 1 82 ? 28.125 -9.688 -7.105 1 97.06 82 ILE B CA 1
ATOM 1446 C C . ILE B 1 82 ? 29.219 -9.125 -8.008 1 97.06 82 ILE B C 1
ATOM 1448 O O . ILE B 1 82 ? 30.375 -9.555 -7.93 1 97.06 82 ILE B O 1
ATOM 1452 N N . GLU B 1 83 ? 28.891 -8.141 -8.812 1 96.19 83 GLU B N 1
ATOM 1453 C CA . GLU B 1 83 ? 29.859 -7.539 -9.727 1 96.19 83 GLU B CA 1
ATOM 1454 C C . GLU B 1 83 ? 30.969 -6.832 -8.961 1 96.19 83 GLU B C 1
ATOM 1456 O O . GLU B 1 83 ? 32.156 -6.949 -9.312 1 96.19 83 GLU B O 1
ATOM 1461 N N . GLU B 1 84 ? 30.625 -6.168 -7.957 1 95.69 84 GLU B N 1
ATOM 1462 C CA . GLU B 1 84 ? 31.609 -5.484 -7.121 1 95.69 84 GLU B CA 1
ATOM 1463 C C . GLU B 1 84 ? 32.562 -6.48 -6.488 1 95.69 84 GLU B C 1
ATOM 1465 O O . GLU B 1 84 ? 33.781 -6.234 -6.445 1 95.69 84 GLU B O 1
ATOM 1470 N N . LEU B 1 85 ? 32.094 -7.562 -5.965 1 95.19 85 LEU B N 1
ATOM 1471 C CA . LEU B 1 85 ? 32.906 -8.602 -5.348 1 95.19 85 LEU B CA 1
ATOM 1472 C C . LEU B 1 85 ? 33.844 -9.25 -6.375 1 95.19 85 LEU B C 1
ATOM 1474 O O . LEU B 1 85 ? 35 -9.562 -6.074 1 95.19 85 LEU B O 1
ATOM 1478 N N . LYS B 1 86 ? 33.219 -9.461 -7.52 1 95.5 86 LYS B N 1
ATOM 1479 C CA . LYS B 1 86 ? 34 -10.039 -8.594 1 95.5 86 LYS B CA 1
ATOM 1480 C C . LYS B 1 86 ? 35.188 -9.133 -8.938 1 95.5 86 LYS B C 1
ATOM 1482 O O . LYS B 1 86 ? 36.312 -9.617 -9.164 1 95.5 86 LYS B O 1
ATOM 1487 N N . GLN B 1 87 ? 35.031 -7.891 -8.93 1 93.94 87 GLN B N 1
ATOM 1488 C CA . GLN B 1 87 ? 36.062 -6.918 -9.234 1 93.94 87 GLN B CA 1
ATOM 1489 C C . GLN B 1 87 ? 37.125 -6.91 -8.148 1 93.94 87 GLN B C 1
ATOM 1491 O O . GLN B 1 87 ? 38.312 -6.723 -8.445 1 93.94 87 GLN B O 1
ATOM 1496 N N . LYS B 1 88 ? 36.688 -7.145 -6.961 1 93.38 88 LYS B N 1
ATOM 1497 C CA . LYS B 1 88 ? 37.625 -7.156 -5.844 1 93.38 88 LYS B CA 1
ATOM 1498 C C . LYS B 1 88 ? 38.469 -8.438 -5.832 1 93.38 88 LYS B C 1
ATOM 1500 O O . LYS B 1 88 ? 39.625 -8.414 -5.469 1 93.38 88 LYS B O 1
ATOM 1505 N N . VAL B 1 89 ? 37.875 -9.57 -6.191 1 92.56 89 VAL B N 1
ATOM 1506 C CA . VAL B 1 89 ? 38.531 -10.867 -6.133 1 92.56 89 VAL B CA 1
ATOM 1507 C C . VAL B 1 89 ? 39.375 -11.078 -7.379 1 92.56 89 VAL B C 1
ATOM 1509 O O . VAL B 1 89 ? 40.469 -11.633 -7.305 1 92.56 89 VAL B O 1
ATOM 1512 N N . PHE B 1 90 ? 38.875 -10.719 -8.516 1 90.56 90 PHE B N 1
ATOM 1513 C CA . PHE B 1 90 ? 39.562 -10.875 -9.789 1 90.56 90 PHE B CA 1
ATOM 1514 C C . PHE B 1 90 ? 39.844 -9.516 -10.422 1 90.56 90 PHE B C 1
ATOM 1516 O O . PHE B 1 90 ? 39.188 -9.125 -11.375 1 90.56 90 PHE B O 1
ATOM 1523 N N . PRO B 1 91 ? 40.688 -8.82 -9.781 1 80.69 91 PRO B N 1
ATOM 1524 C CA . PRO B 1 91 ? 40.969 -7.516 -10.383 1 80.69 91 PRO B CA 1
ATOM 1525 C C . PRO B 1 91 ? 41.438 -7.617 -11.828 1 80.69 91 PRO B C 1
ATOM 1527 O O . PRO B 1 91 ? 42.125 -8.57 -12.188 1 80.69 91 PRO B O 1
ATOM 1530 N N . LYS B 1 92 ? 40.594 -7.133 -12.695 1 69.56 92 LYS B N 1
ATOM 1531 C CA . LYS B 1 92 ? 41 -7.117 -14.094 1 69.56 92 LYS B CA 1
ATOM 1532 C C . LYS B 1 92 ? 42.469 -6.676 -14.234 1 69.56 92 LYS B C 1
ATOM 1534 O O . LYS B 1 92 ? 42.875 -5.637 -13.703 1 69.56 92 LYS B O 1
ATOM 1539 N N . THR B 1 93 ? 43.438 -7.57 -14.422 1 64.56 93 THR B N 1
ATOM 1540 C CA . THR B 1 93 ? 44.812 -7.227 -14.758 1 64.56 93 THR B CA 1
ATOM 1541 C C . THR B 1 93 ? 44.875 -6.465 -16.078 1 64.56 93 THR B C 1
ATOM 1543 O O . THR B 1 93 ? 44.375 -6.953 -17.109 1 64.56 93 THR B O 1
ATOM 1546 N N . THR B 1 94 ? 44.5 -5.34 -16.188 1 58.19 94 THR B N 1
ATOM 1547 C CA . THR B 1 94 ? 44.875 -4.594 -17.375 1 58.19 94 THR B CA 1
ATOM 1548 C C . THR B 1 94 ? 46.281 -4.969 -17.812 1 58.19 94 THR B C 1
ATOM 1550 O O . THR B 1 94 ? 47.25 -4.629 -17.141 1 58.19 94 THR B O 1
ATOM 1553 N N . ALA B 1 95 ? 46.625 -6.223 -18.188 1 53.5 95 ALA B N 1
ATOM 1554 C CA . ALA B 1 95 ? 47.906 -6.375 -18.875 1 53.5 95 ALA B CA 1
ATOM 1555 C C . ALA B 1 95 ? 48 -5.414 -20.062 1 53.5 95 ALA B C 1
ATOM 1557 O O . ALA B 1 95 ? 47.125 -5.406 -20.938 1 53.5 95 ALA B O 1
ATOM 1558 N N . VAL B 1 96 ? 48.25 -4.215 -19.875 1 54.47 96 VAL B N 1
ATOM 1559 C CA . VAL B 1 96 ? 48.906 -3.373 -20.875 1 54.47 96 VAL B CA 1
ATOM 1560 C C . VAL B 1 96 ? 49.969 -4.188 -21.625 1 54.47 96 VAL B C 1
ATOM 1562 O O . VAL B 1 96 ? 50.938 -4.656 -21.031 1 54.47 96 VAL B O 1
ATOM 1565 N N . HIS B 1 97 ? 49.594 -5.219 -22.484 1 35.03 97 HIS B N 1
ATOM 1566 C CA . HIS B 1 97 ? 50.5 -5.355 -23.594 1 35.03 97 HIS B CA 1
ATOM 1567 C C . HIS B 1 97 ? 50.5 -4.117 -24.484 1 35.03 97 HIS B C 1
ATOM 1569 O O . HIS B 1 97 ? 49.438 -3.504 -24.688 1 35.03 97 HIS B O 1
#